Protein AF-A0A9P5TNY5-F1 (afdb_monomer_lite)

Foldseek 3Di:
DDDDDDDFAKAFDPVWDWDWDQDPVRDIDIWTWIATPPPRFTWTADPPPRDTDTPPPPPPDDPDPVPVCVVVVVVVVVVPDDDDDDDDDDDDDDPDDDDDDDDDDDDDDDDDDDDDDDDDDDDDDDDDDDDDPPDDPPDPPPVPPVCPPPPDVPPDDPPPDDPDDPPPPPDDDPDPPDPDPPPPPPPPPPVVVVVQQQFQQFDKDFQPQPQCQFLQLPLLVVPVPDQWDWDDADPVSRITGIGGVPDPRGHPDPVCSVVSHDPRRVCCVVDPVNVVSSVSSNDQEDDPPDDPSSGGNNNVVVVVVVVVVVVVVVVVVVVVVVVVVVVVVVVVVVVVCVVPVVPVPD

Structure (mmCIF, N/CA/C/O backbone):
data_AF-A0A9P5TNY5-F1
#
_entry.id   AF-A0A9P5TNY5-F1
#
loop_
_atom_site.group_PDB
_atom_site.id
_atom_site.type_symbol
_atom_site.label_atom_id
_atom_site.label_alt_id
_atom_site.label_comp_id
_atom_site.label_asym_id
_atom_site.label_entity_id
_atom_site.label_seq_id
_atom_site.pdbx_PDB_ins_code
_atom_site.Cartn_x
_atom_site.Cartn_y
_atom_site.Cartn_z
_atom_site.occupancy
_atom_site.B_iso_or_equiv
_atom_site.auth_seq_id
_atom_site.auth_comp_id
_atom_site.auth_asym_id
_atom_site.auth_atom_id
_atom_site.pdbx_PDB_model_num
ATOM 1 N N . MET A 1 1 ? -27.526 -2.148 -4.529 1.00 37.62 1 MET A N 1
ATOM 2 C CA . MET A 1 1 ? -26.178 -2.754 -4.463 1.00 37.62 1 MET A CA 1
ATOM 3 C C . MET A 1 1 ? -25.884 -3.498 -5.761 1.00 37.62 1 MET A C 1
ATOM 5 O O . MET A 1 1 ? -26.713 -4.316 -6.154 1.00 37.62 1 MET A O 1
ATOM 9 N N . PRO A 1 2 ? -24.779 -3.207 -6.469 1.00 49.22 2 PRO A N 1
ATOM 10 C CA . PRO A 1 2 ? -24.385 -3.976 -7.647 1.00 49.22 2 PRO A CA 1
ATOM 11 C C . PRO A 1 2 ? -24.026 -5.409 -7.225 1.00 49.22 2 PRO A C 1
ATOM 13 O O . PRO A 1 2 ? -23.216 -5.606 -6.323 1.00 49.22 2 PRO A O 1
ATOM 16 N N . ARG A 1 3 ? -24.651 -6.418 -7.847 1.00 53.69 3 ARG A N 1
ATOM 17 C CA . ARG A 1 3 ? -24.314 -7.830 -7.597 1.00 53.69 3 ARG A CA 1
ATOM 18 C C . ARG A 1 3 ? -22.855 -8.062 -7.993 1.00 53.69 3 ARG A C 1
ATOM 20 O O . ARG A 1 3 ? -22.486 -7.762 -9.130 1.00 53.69 3 ARG A O 1
ATOM 27 N N . GLN A 1 4 ? -22.042 -8.583 -7.074 1.00 64.94 4 GLN A N 1
ATOM 28 C CA . GLN A 1 4 ? -20.687 -9.015 -7.410 1.00 64.94 4 GLN A CA 1
ATOM 29 C C . GLN A 1 4 ? -20.768 -10.084 -8.514 1.00 64.94 4 GLN A C 1
ATOM 31 O O . GLN A 1 4 ? -21.618 -10.978 -8.430 1.00 64.94 4 GLN A O 1
ATOM 36 N N . PRO A 1 5 ? -19.953 -9.983 -9.578 1.00 71.12 5 PRO A N 1
ATOM 37 C CA . PRO A 1 5 ? -19.954 -10.982 -10.635 1.00 71.12 5 PRO A CA 1
ATOM 38 C C . PRO A 1 5 ? -19.523 -12.329 -10.048 1.00 71.12 5 PRO A C 1
ATOM 40 O O . PRO A 1 5 ? -18.518 -12.408 -9.343 1.00 71.12 5 PRO A O 1
ATOM 43 N N . ALA A 1 6 ? -20.291 -13.382 -10.331 1.00 77.56 6 ALA A N 1
ATOM 44 C CA . ALA A 1 6 ? -19.950 -14.735 -9.913 1.00 77.56 6 ALA A CA 1
ATOM 45 C C . ALA A 1 6 ? -18.567 -15.121 -10.465 1.00 77.56 6 ALA A C 1
ATOM 47 O O . ALA A 1 6 ? -18.294 -14.916 -11.652 1.00 77.56 6 ALA A O 1
ATOM 48 N N . GLN A 1 7 ? -17.701 -15.667 -9.608 1.00 83.25 7 GLN A N 1
ATOM 49 C CA . GLN A 1 7 ? -16.435 -16.250 -10.043 1.00 83.25 7 GLN A CA 1
ATOM 50 C C . GLN A 1 7 ? -16.742 -17.463 -10.930 1.00 83.25 7 GLN A C 1
ATOM 52 O O . GLN A 1 7 ? -17.449 -18.375 -10.509 1.00 83.25 7 GLN A O 1
ATOM 57 N N . ARG A 1 8 ? -16.259 -17.440 -12.176 1.00 88.50 8 ARG A N 1
ATOM 58 C CA . ARG A 1 8 ? -16.421 -18.534 -13.141 1.00 88.50 8 ARG A CA 1
ATOM 59 C C . ARG A 1 8 ? -15.162 -19.388 -13.153 1.00 88.50 8 ARG A C 1
ATOM 61 O O . ARG A 1 8 ? -14.061 -18.841 -13.206 1.00 88.50 8 ARG A O 1
ATOM 68 N N . ASN A 1 9 ? -15.327 -20.706 -13.141 1.00 92.62 9 ASN A N 1
ATOM 69 C CA . ASN A 1 9 ? -14.224 -21.649 -13.304 1.00 92.62 9 ASN A CA 1
ATOM 70 C C . ASN A 1 9 ? -13.978 -21.854 -14.802 1.00 92.62 9 ASN A C 1
ATOM 72 O O . ASN A 1 9 ? -14.718 -22.584 -15.457 1.00 92.62 9 ASN A O 1
ATOM 76 N N . ALA A 1 10 ? -12.959 -21.190 -15.344 1.00 95.38 10 ALA A N 1
ATOM 77 C CA . ALA A 1 10 ? -12.599 -21.270 -16.755 1.00 95.38 10 ALA A CA 1
ATOM 78 C C . ALA A 1 10 ? -11.154 -21.754 -16.925 1.00 95.38 10 ALA A C 1
ATOM 80 O O . ALA A 1 10 ? -10.264 -21.335 -16.183 1.00 95.38 10 ALA A O 1
ATOM 81 N N . ILE A 1 11 ? -10.928 -22.620 -17.910 1.00 96.50 11 ILE A N 1
ATOM 82 C CA . ILE A 1 11 ? -9.612 -23.153 -18.287 1.00 96.50 11 ILE A CA 1
ATOM 83 C C . ILE A 1 11 ? -9.232 -22.660 -19.681 1.00 96.50 11 ILE A C 1
ATOM 85 O O . ILE A 1 11 ? -10.099 -22.331 -20.481 1.00 96.50 11 ILE A O 1
ATOM 89 N N . LEU A 1 12 ? -7.938 -22.542 -19.977 1.00 96.81 12 LEU A N 1
ATOM 90 C CA . LEU A 1 12 ? -7.491 -22.163 -21.319 1.00 96.81 12 LEU A CA 1
ATOM 91 C C . LEU A 1 12 ? -7.859 -23.285 -22.303 1.00 96.81 12 LEU A C 1
ATOM 93 O O . LEU A 1 12 ? -7.562 -24.448 -22.023 1.00 96.81 12 LEU A O 1
ATOM 97 N N . LYS A 1 13 ? -8.501 -22.946 -23.427 1.00 95.75 13 LYS A N 1
ATOM 98 C CA . LYS A 1 13 ? -8.918 -23.933 -24.432 1.00 95.75 13 LYS A CA 1
ATOM 99 C C . LYS A 1 13 ? -7.689 -24.652 -25.010 1.00 95.75 13 LYS A C 1
ATOM 101 O O . LYS A 1 13 ? -6.641 -24.030 -25.195 1.00 95.75 13 LYS A O 1
ATOM 106 N N . SER A 1 14 ? -7.808 -25.957 -25.266 1.00 93.94 14 SER A N 1
ATOM 107 C CA . SER A 1 14 ? -6.759 -26.785 -25.878 1.00 93.94 14 SER A CA 1
ATOM 108 C C . SER A 1 14 ? -7.301 -27.433 -27.161 1.00 93.94 14 SER A C 1
ATOM 110 O O . SER A 1 14 ? -8.242 -28.222 -27.064 1.00 93.94 14 SER A O 1
ATOM 112 N N . PRO A 1 15 ? -6.753 -27.126 -28.353 1.00 94.25 15 PRO A N 1
ATOM 113 C CA . PRO A 1 15 ? -5.571 -26.295 -28.598 1.00 94.25 15 PRO A CA 1
ATOM 114 C C . PRO A 1 15 ? -5.793 -24.813 -28.263 1.00 94.25 15 PRO A C 1
ATOM 116 O O . PRO A 1 15 ? -6.923 -24.327 -28.253 1.00 94.25 15 PRO A O 1
ATOM 119 N N . VAL A 1 16 ? -4.698 -24.098 -27.973 1.00 94.81 16 VAL A N 1
ATOM 120 C CA . VAL A 1 16 ? -4.757 -22.671 -27.625 1.00 94.81 16 VAL A CA 1
ATOM 121 C C . VAL A 1 16 ? -5.204 -21.873 -28.843 1.00 94.81 16 VAL A C 1
ATOM 123 O O . VAL A 1 16 ? -4.463 -21.719 -29.813 1.00 94.81 16 VAL A O 1
ATOM 126 N N . GLU A 1 17 ? -6.415 -21.338 -28.768 1.00 96.38 17 GLU A N 1
ATOM 127 C CA . GLU A 1 17 ? -6.990 -20.474 -29.791 1.00 96.38 17 GLU A CA 1
ATOM 128 C C . GLU A 1 17 ? -6.879 -19.001 -29.380 1.00 96.38 17 GLU A C 1
ATOM 130 O O . GLU A 1 17 ? -7.026 -18.634 -28.207 1.00 96.38 17 GLU A O 1
ATOM 135 N N . THR A 1 18 ? -6.625 -18.138 -30.366 1.00 94.19 18 THR A N 1
ATOM 136 C CA . THR A 1 18 ? -6.581 -16.685 -30.174 1.00 94.19 18 THR A CA 1
ATOM 137 C C . THR A 1 18 ? -7.502 -15.985 -31.160 1.00 94.19 18 THR A C 1
ATOM 139 O O . THR A 1 18 ? -7.597 -16.370 -32.322 1.00 94.19 18 THR A O 1
ATOM 142 N N . ILE A 1 19 ? -8.175 -14.932 -30.696 1.00 93.00 19 ILE A N 1
ATOM 143 C CA . ILE A 1 19 ? -8.994 -14.057 -31.535 1.00 93.00 19 ILE A CA 1
ATOM 144 C C . ILE A 1 19 ? -8.383 -12.659 -31.567 1.00 93.00 19 ILE A C 1
ATOM 146 O O . ILE A 1 19 ? -8.156 -12.043 -30.524 1.00 93.00 19 ILE A O 1
ATOM 150 N N . SER A 1 20 ? -8.096 -12.149 -32.764 1.00 91.31 20 SER A N 1
ATOM 151 C CA . SER A 1 20 ? -7.597 -10.787 -32.957 1.00 91.31 20 SER A CA 1
ATOM 152 C C . SER A 1 20 ? -8.737 -9.825 -33.278 1.00 91.31 20 SER A C 1
ATOM 154 O O . SER A 1 20 ? -9.532 -10.077 -34.183 1.00 91.31 20 SER A O 1
ATOM 156 N N . TYR A 1 21 ? -8.786 -8.698 -32.578 1.00 85.75 21 TYR A N 1
ATOM 157 C CA . TYR A 1 21 ? -9.708 -7.601 -32.844 1.00 85.75 21 TYR A CA 1
ATOM 158 C C . TYR A 1 21 ? -8.926 -6.327 -33.168 1.00 85.75 21 TYR A C 1
ATOM 160 O O . TYR A 1 21 ? -8.017 -5.954 -32.427 1.00 85.75 21 TYR A O 1
ATOM 168 N N . GLN A 1 22 ? -9.306 -5.643 -34.247 1.00 89.94 22 GLN A N 1
ATOM 169 C CA . GLN A 1 22 ? -8.737 -4.351 -34.616 1.00 89.94 22 GLN A CA 1
ATOM 170 C C . GLN A 1 22 ? -9.569 -3.219 -34.008 1.00 89.94 22 GLN A C 1
ATOM 172 O O . GLN A 1 22 ? -10.784 -3.129 -34.215 1.00 89.94 22 GLN A O 1
ATOM 177 N N . ASP A 1 23 ? -8.930 -2.364 -33.21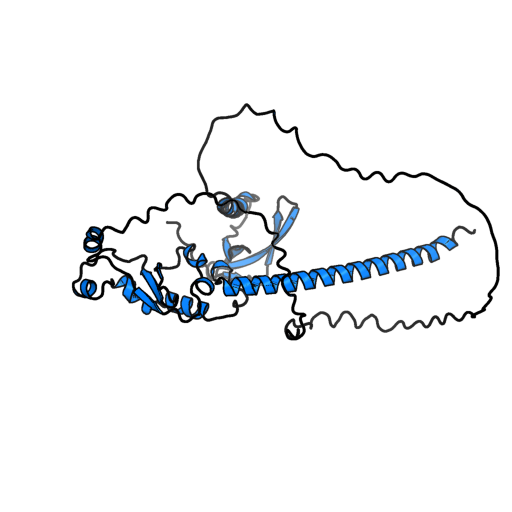5 1.00 84.25 23 ASP A N 1
ATOM 178 C CA . ASP A 1 23 ? -9.585 -1.184 -32.667 1.00 84.25 23 ASP A CA 1
ATOM 179 C C . ASP A 1 23 ? -9.797 -0.089 -33.726 1.00 84.25 23 ASP A C 1
ATOM 181 O O . ASP A 1 23 ? -9.320 -0.172 -34.857 1.00 84.25 23 ASP A O 1
ATOM 185 N N . ASN A 1 24 ? -10.562 0.947 -33.368 1.00 80.12 24 ASN A N 1
ATOM 186 C CA . ASN A 1 24 ? -10.811 2.081 -34.268 1.00 80.12 24 ASN A CA 1
ATOM 187 C C . ASN A 1 24 ? -9.535 2.841 -34.645 1.00 80.12 24 ASN A C 1
ATOM 189 O O . ASN A 1 24 ? -9.550 3.594 -35.611 1.00 80.12 24 ASN A O 1
ATOM 193 N N . ASN A 1 25 ? -8.459 2.665 -33.878 1.00 87.31 25 ASN A N 1
ATOM 194 C CA . ASN A 1 25 ? -7.180 3.318 -34.113 1.00 87.31 25 ASN A CA 1
ATOM 195 C C . ASN A 1 25 ? -6.279 2.448 -35.007 1.00 87.31 25 ASN A C 1
ATOM 197 O O . ASN A 1 25 ? -5.112 2.773 -35.205 1.00 87.31 25 ASN A O 1
ATOM 201 N N . GLY A 1 26 ? -6.808 1.337 -35.532 1.00 88.75 26 GLY A N 1
ATOM 202 C CA . GLY A 1 26 ? -6.094 0.402 -36.390 1.00 88.75 26 GLY A CA 1
ATOM 203 C C . GLY A 1 26 ? -5.202 -0.587 -35.639 1.00 88.75 26 GLY A C 1
ATOM 204 O O . GLY A 1 26 ? -4.616 -1.456 -36.286 1.00 88.75 26 GLY A O 1
ATOM 205 N N . ALA A 1 27 ? -5.110 -0.519 -34.307 1.00 86.31 27 ALA A N 1
ATOM 206 C CA . ALA A 1 27 ? -4.277 -1.425 -33.529 1.00 86.31 27 ALA A CA 1
ATOM 207 C C . ALA A 1 27 ? -4.978 -2.779 -33.339 1.00 86.31 27 ALA A C 1
ATOM 209 O O . ALA A 1 27 ? -6.119 -2.862 -32.876 1.00 86.31 27 ALA A O 1
ATOM 210 N N . SER A 1 28 ? -4.279 -3.857 -33.694 1.00 91.25 28 SER A N 1
ATOM 211 C CA . SER A 1 28 ? -4.752 -5.229 -33.509 1.00 91.25 28 SER A CA 1
ATOM 212 C C . SER A 1 28 ? -4.420 -5.722 -32.102 1.00 91.25 28 SER A C 1
ATOM 214 O O . SER A 1 28 ? -3.300 -5.548 -31.621 1.00 91.25 28 SER A O 1
ATOM 216 N N . ARG A 1 29 ? -5.393 -6.334 -31.426 1.00 86.50 29 ARG A N 1
ATOM 217 C CA . ARG A 1 29 ? -5.227 -6.945 -30.102 1.00 86.50 29 ARG A CA 1
ATOM 218 C C . ARG A 1 29 ? -5.703 -8.386 -30.136 1.00 86.50 29 ARG A C 1
ATOM 220 O O . ARG A 1 29 ? -6.833 -8.640 -30.542 1.00 86.50 29 ARG A O 1
ATOM 227 N N . SER A 1 30 ? -4.861 -9.307 -29.685 1.00 91.94 30 SER A N 1
ATOM 228 C CA . SER A 1 30 ? -5.170 -10.732 -29.572 1.00 91.94 30 SER A CA 1
ATOM 229 C C . SER A 1 30 ? -5.662 -11.085 -28.170 1.00 91.94 30 SER A C 1
ATOM 231 O O . SER A 1 30 ? -5.054 -10.685 -27.177 1.00 91.94 30 SER A O 1
ATOM 233 N N . PHE A 1 31 ? -6.728 -11.874 -28.090 1.00 93.94 31 PHE A N 1
ATOM 234 C CA . PHE A 1 31 ? -7.262 -12.426 -26.849 1.00 93.94 31 PHE A CA 1
ATOM 235 C C . PHE A 1 31 ? -7.207 -13.951 -26.887 1.00 93.94 31 PHE A C 1
ATOM 237 O O . PHE A 1 31 ? -7.497 -14.547 -27.922 1.00 93.94 31 PHE A O 1
ATOM 244 N N . TYR A 1 32 ? -6.868 -14.570 -25.758 1.00 95.56 32 TYR A N 1
ATOM 245 C CA . TYR A 1 32 ? -6.929 -16.021 -25.585 1.00 95.56 32 TYR A CA 1
ATOM 246 C C . TYR A 1 32 ? -8.360 -16.473 -25.288 1.00 95.56 32 TYR A C 1
ATOM 248 O O . TYR A 1 32 ? -9.077 -15.801 -24.537 1.00 95.56 32 TYR A O 1
ATOM 256 N N . ILE A 1 33 ? -8.755 -17.611 -25.859 1.00 96.06 33 ILE A N 1
ATOM 257 C CA . ILE A 1 33 ? -10.063 -18.225 -25.619 1.00 96.06 33 ILE A CA 1
ATOM 258 C C . ILE A 1 33 ? -9.961 -19.203 -24.443 1.00 96.06 33 ILE A C 1
ATOM 260 O O . ILE A 1 33 ? -9.108 -20.090 -24.409 1.00 96.06 33 ILE A O 1
ATOM 264 N N . TYR A 1 34 ? -10.848 -19.025 -23.472 1.00 96.62 34 TYR A N 1
ATOM 265 C CA . TYR A 1 34 ? -11.036 -19.902 -22.324 1.00 96.62 34 TYR A CA 1
ATOM 266 C C . TYR A 1 34 ? -12.343 -20.678 -22.481 1.00 96.62 34 TYR A C 1
ATOM 268 O O . TYR A 1 34 ? -13.277 -20.196 -23.110 1.00 96.62 34 TYR A O 1
ATOM 276 N N . GLU A 1 35 ? -12.429 -21.851 -21.877 1.00 96.81 35 GLU A N 1
ATOM 277 C CA . GLU A 1 35 ? -13.619 -22.690 -21.836 1.00 96.81 35 GLU A CA 1
ATOM 278 C C . GLU A 1 35 ? -14.085 -22.829 -20.382 1.00 96.81 35 GLU A C 1
ATOM 280 O O . GLU A 1 35 ? -13.293 -23.122 -19.482 1.00 96.81 35 GLU A O 1
ATOM 285 N N . GLU A 1 36 ? -15.362 -22.551 -20.121 1.00 96.12 36 GLU A N 1
ATOM 286 C CA . GLU A 1 36 ? -15.946 -22.733 -18.791 1.00 96.12 36 GLU A CA 1
ATOM 287 C C . GLU A 1 36 ? -16.145 -24.222 -18.484 1.00 96.12 36 GLU A C 1
ATOM 289 O O . GLU A 1 36 ? -16.796 -24.952 -19.238 1.00 96.12 36 GLU A O 1
ATOM 294 N N . VAL A 1 37 ? -15.611 -24.667 -17.345 1.00 94.50 37 VAL A N 1
ATOM 295 C CA . VAL A 1 37 ? -15.649 -26.073 -16.936 1.00 94.50 37 VAL A CA 1
ATOM 296 C C . VAL A 1 37 ? -17.099 -26.495 -16.690 1.00 94.50 37 VAL A C 1
ATOM 298 O O . VAL A 1 37 ? -17.756 -26.003 -15.775 1.00 94.50 37 VAL A O 1
ATOM 301 N N . GLY A 1 38 ? -17.588 -27.430 -17.505 1.00 94.75 38 GLY A N 1
ATOM 302 C CA . GLY A 1 38 ? -18.910 -28.047 -17.375 1.00 94.75 38 GLY A CA 1
ATOM 303 C C . GLY A 1 38 ? -19.984 -27.485 -18.310 1.00 94.75 38 GLY A C 1
ATOM 304 O O . GLY A 1 38 ? -20.931 -28.205 -18.611 1.00 94.75 38 GLY A O 1
ATOM 305 N N . THR A 1 39 ? -19.844 -26.251 -18.806 1.00 93.25 39 THR A N 1
ATOM 306 C CA . THR A 1 39 ? -20.780 -25.683 -19.800 1.00 93.25 39 THR A CA 1
ATOM 307 C C . THR A 1 39 ? -20.206 -25.670 -21.214 1.00 93.25 39 THR A C 1
ATOM 309 O O . THR A 1 39 ? -20.969 -25.492 -22.163 1.00 93.25 39 THR A O 1
ATOM 312 N N . ASN A 1 40 ? -18.886 -25.851 -21.360 1.00 91.50 40 ASN A N 1
ATOM 313 C CA . ASN A 1 40 ? -18.143 -25.733 -22.620 1.00 91.50 40 ASN A CA 1
ATOM 314 C C . ASN A 1 40 ? -18.403 -24.395 -23.335 1.00 91.50 40 ASN A C 1
ATOM 316 O O . ASN A 1 40 ? -18.385 -24.297 -24.563 1.00 91.50 40 ASN A O 1
ATOM 320 N N . THR A 1 41 ? -18.706 -23.343 -22.567 1.00 94.19 41 THR A N 1
ATOM 321 C CA . THR A 1 41 ? -18.918 -22.011 -23.133 1.00 94.19 41 THR A CA 1
ATOM 322 C C . THR A 1 41 ? -17.585 -21.306 -23.326 1.00 94.19 41 THR A C 1
ATOM 324 O O . THR A 1 41 ? -16.749 -21.259 -22.423 1.00 94.19 41 THR A O 1
ATOM 327 N N . GLU A 1 42 ? -17.394 -20.733 -24.513 1.00 95.06 42 GLU A N 1
ATOM 328 C CA . GLU A 1 42 ? -16.194 -19.968 -24.831 1.00 95.06 42 GLU A CA 1
ATOM 329 C C . GLU A 1 42 ? -16.248 -18.580 -24.186 1.00 95.06 42 GLU A C 1
ATOM 331 O O . GLU A 1 42 ? -17.216 -17.817 -24.303 1.00 95.06 42 GLU A O 1
ATOM 336 N N . LEU A 1 43 ? -15.170 -18.242 -23.494 1.00 95.31 43 LEU A N 1
ATOM 337 C CA . LEU A 1 43 ? -14.988 -17.030 -22.723 1.00 95.31 43 LEU A CA 1
ATOM 338 C C . LEU A 1 43 ? -13.718 -16.310 -23.182 1.00 95.31 43 LEU A C 1
ATOM 340 O O . LEU A 1 43 ? -12.711 -16.931 -23.505 1.00 95.31 43 LEU A O 1
ATOM 344 N N . VAL A 1 44 ? -13.726 -14.982 -23.127 1.00 95.38 44 VAL A N 1
ATOM 345 C CA . VAL A 1 44 ? -12.514 -14.159 -23.238 1.00 95.38 44 VAL A CA 1
ATOM 346 C C . VAL A 1 44 ? -12.288 -13.423 -21.930 1.00 95.38 44 VAL A C 1
ATOM 348 O O . VAL A 1 44 ? -13.204 -12.806 -21.380 1.00 95.38 44 VAL A O 1
ATOM 351 N N . MET A 1 45 ? -11.056 -13.481 -21.430 1.00 93.69 45 MET A N 1
ATOM 352 C CA . MET A 1 45 ? -10.647 -12.754 -20.235 1.00 93.69 45 MET A CA 1
ATOM 353 C C . MET A 1 45 ? -10.182 -11.342 -20.602 1.00 93.69 45 MET A C 1
ATOM 355 O O . MET A 1 45 ? -9.332 -11.154 -21.471 1.00 93.69 45 MET A O 1
ATOM 359 N N . CYS A 1 46 ? -10.712 -10.335 -19.910 1.00 85.25 46 CYS A N 1
ATOM 360 C CA . CYS A 1 46 ? -10.202 -8.971 -20.017 1.00 85.25 46 CYS A CA 1
ATOM 361 C C . CYS A 1 46 ? -8.852 -8.847 -19.296 1.00 85.25 46 CYS A C 1
ATOM 363 O O . CYS A 1 46 ? -8.763 -9.073 -18.091 1.00 85.25 46 CYS A O 1
ATOM 365 N N . ASP A 1 47 ? -7.831 -8.418 -20.029 1.00 82.56 47 ASP A N 1
ATOM 366 C CA . ASP A 1 47 ? -6.483 -8.067 -19.565 1.00 82.56 47 ASP A CA 1
ATOM 367 C C . ASP A 1 47 ? -6.464 -7.121 -18.349 1.00 82.56 47 ASP A C 1
ATOM 369 O O . ASP A 1 47 ? -5.662 -7.300 -17.435 1.00 82.56 47 ASP A O 1
ATOM 373 N N . LEU A 1 48 ? -7.365 -6.134 -18.311 1.00 81.94 48 LEU A N 1
ATOM 374 C CA . LEU A 1 48 ? -7.367 -5.097 -17.273 1.00 81.94 48 LEU A CA 1
ATOM 375 C C . LEU A 1 48 ? -8.046 -5.528 -15.971 1.00 81.94 48 LEU A C 1
ATOM 377 O O . LEU A 1 48 ? -7.558 -5.219 -14.889 1.00 81.94 48 LEU A O 1
ATOM 381 N N . CYS A 1 49 ? -9.205 -6.186 -16.058 1.00 86.12 49 CYS A N 1
ATOM 382 C CA . CYS A 1 49 ? -10.018 -6.503 -14.878 1.00 86.12 49 CYS A CA 1
ATOM 383 C C . CYS A 1 49 ? -10.096 -7.994 -14.549 1.00 86.12 49 CYS A C 1
ATOM 385 O O . CYS A 1 49 ? -10.743 -8.344 -13.566 1.00 86.12 49 CYS A O 1
ATOM 387 N N . ARG A 1 50 ? -9.479 -8.859 -15.366 1.00 87.00 50 ARG A N 1
ATOM 388 C CA . ARG A 1 50 ? -9.503 -10.326 -15.240 1.00 87.00 50 ARG A CA 1
ATOM 389 C C . ARG A 1 50 ? -10.909 -10.935 -15.149 1.00 87.00 50 ARG A C 1
ATOM 391 O O . ARG A 1 50 ? -11.081 -12.037 -14.644 1.00 87.00 50 ARG A O 1
ATOM 398 N N . LEU A 1 51 ? -11.923 -10.222 -15.643 1.00 89.81 51 LEU A N 1
ATOM 399 C CA . LEU A 1 51 ? -13.286 -10.738 -15.760 1.00 89.81 51 LEU A CA 1
ATOM 400 C C . LEU A 1 51 ? -13.446 -11.491 -17.081 1.00 89.81 51 LEU A C 1
ATOM 402 O O . LEU A 1 51 ? -12.922 -11.058 -18.111 1.00 89.81 51 LEU A O 1
ATOM 406 N N . PHE A 1 52 ? -14.200 -12.586 -17.037 1.00 92.19 52 PHE A N 1
ATOM 407 C CA . PHE A 1 52 ? -14.540 -13.395 -18.201 1.00 92.19 52 PHE A CA 1
ATOM 408 C C . PHE A 1 52 ? -15.829 -12.900 -18.860 1.00 92.19 52 PHE A C 1
ATOM 410 O O . PHE A 1 52 ? -16.827 -12.634 -18.188 1.00 92.19 52 PHE A O 1
ATOM 417 N N . PHE A 1 53 ? -15.816 -12.816 -20.187 1.00 90.69 53 PHE A N 1
ATOM 418 C CA . PHE A 1 53 ? -16.960 -12.433 -21.009 1.00 90.69 53 PHE A CA 1
ATOM 419 C C . PHE A 1 53 ? -17.288 -13.560 -21.977 1.00 90.69 53 PHE A C 1
ATOM 421 O O . PHE A 1 53 ? -16.389 -14.090 -22.620 1.00 90.69 53 PHE A O 1
ATOM 428 N N . MET A 1 54 ? -18.569 -13.902 -22.105 1.00 91.50 54 MET A N 1
ATOM 429 C CA . MET A 1 54 ? -19.006 -14.918 -23.063 1.00 91.50 54 MET A CA 1
ATOM 430 C C . MET A 1 54 ? -18.793 -14.430 -24.490 1.00 91.50 54 MET A C 1
ATOM 432 O O . MET A 1 54 ? -19.347 -13.394 -24.876 1.00 91.50 54 MET A O 1
ATOM 436 N N . LEU A 1 55 ? -18.057 -15.213 -25.279 1.00 88.06 55 LEU A N 1
ATOM 437 C CA . LEU A 1 55 ? -18.171 -15.170 -26.726 1.00 88.06 55 LEU A CA 1
ATOM 438 C C . LEU A 1 55 ? -19.550 -15.751 -27.045 1.00 88.06 55 LEU A C 1
ATOM 440 O O . LEU A 1 55 ? -19.728 -16.959 -27.164 1.00 88.06 55 LEU A O 1
ATOM 444 N N . LYS A 1 56 ? -20.585 -14.905 -27.105 1.00 76.81 56 LYS A N 1
ATOM 445 C CA . LYS A 1 56 ? -21.862 -15.360 -27.666 1.00 76.81 56 LYS A CA 1
ATOM 446 C C . LYS A 1 56 ? -21.552 -15.876 -29.065 1.00 76.81 56 LYS A C 1
ATOM 448 O O . LYS A 1 56 ? -21.016 -15.100 -29.855 1.00 76.81 56 LYS A O 1
ATOM 453 N N . GLN A 1 57 ? -21.861 -17.150 -29.327 1.00 51.50 57 GLN A N 1
ATOM 454 C CA . GLN A 1 57 ? -21.705 -17.779 -30.635 1.00 51.50 57 GLN A CA 1
ATOM 455 C C . GLN A 1 57 ? -22.260 -16.829 -31.692 1.00 51.50 57 GLN A C 1
ATOM 457 O O . GLN A 1 57 ? -23.465 -16.615 -31.810 1.00 51.50 57 GLN A O 1
ATOM 462 N N . ALA A 1 58 ? -21.345 -16.183 -32.403 1.00 44.09 58 ALA A N 1
ATOM 463 C CA . ALA A 1 58 ? -21.646 -15.224 -33.441 1.00 44.09 58 ALA A CA 1
ATOM 464 C C . ALA A 1 58 ? -21.956 -15.990 -34.729 1.00 44.09 58 ALA A C 1
ATOM 466 O O . ALA A 1 58 ? -21.357 -15.737 -35.770 1.00 44.09 58 ALA A O 1
ATOM 467 N N . SER A 1 59 ? -22.886 -16.944 -34.677 1.00 43.53 59 SER A N 1
ATOM 468 C CA . SER A 1 59 ? -23.510 -17.434 -35.894 1.00 43.53 59 SER A CA 1
ATOM 469 C C . SER A 1 59 ? -24.487 -16.350 -36.366 1.00 43.53 59 SER A C 1
ATOM 471 O O . SER A 1 59 ? -25.581 -16.154 -35.850 1.00 43.53 59 SER A O 1
ATOM 473 N N . ALA A 1 60 ? -24.003 -15.588 -37.346 1.00 41.38 60 ALA A N 1
ATOM 474 C CA . ALA A 1 60 ? -24.741 -14.768 -38.307 1.00 41.38 60 ALA A CA 1
ATOM 475 C C . ALA A 1 60 ? -25.051 -13.278 -38.036 1.00 41.38 60 ALA A C 1
ATOM 477 O O . ALA A 1 60 ? -25.242 -12.587 -39.032 1.00 41.38 60 ALA A O 1
ATOM 478 N N . GLN A 1 61 ? -25.055 -12.706 -36.817 1.00 39.94 61 GLN A N 1
ATOM 479 C CA . GLN A 1 61 ? -25.585 -11.318 -36.679 1.00 39.94 61 GLN A CA 1
ATOM 480 C C . GLN A 1 61 ? -24.887 -10.296 -35.760 1.00 39.94 61 GLN A C 1
ATOM 482 O O . GLN A 1 61 ? -25.387 -9.180 -35.630 1.00 39.94 61 GLN A O 1
ATOM 487 N N . MET A 1 62 ? -23.710 -10.556 -35.179 1.00 38.50 62 MET A N 1
ATOM 488 C CA . MET A 1 62 ? -23.035 -9.538 -34.346 1.00 38.50 62 MET A CA 1
ATOM 489 C C . MET A 1 62 ? -21.588 -9.247 -34.753 1.00 38.50 62 MET A C 1
ATOM 491 O O . MET A 1 62 ? -20.640 -9.622 -34.076 1.00 38.50 62 MET A O 1
ATOM 495 N N . ARG A 1 63 ? -21.431 -8.445 -35.813 1.00 43.88 63 ARG A N 1
ATOM 496 C CA . ARG A 1 63 ? -20.239 -7.604 -36.044 1.00 43.88 63 ARG A CA 1
ATOM 497 C C . ARG A 1 63 ? -20.416 -6.209 -35.431 1.00 43.88 63 ARG A C 1
ATOM 499 O O . ARG A 1 63 ? -20.218 -5.207 -36.109 1.00 43.88 63 ARG A O 1
ATOM 506 N N . SER A 1 64 ? -20.830 -6.102 -34.168 1.00 48.59 64 SER A N 1
ATOM 507 C CA . SER A 1 64 ? -20.965 -4.786 -33.529 1.00 48.59 64 SER A CA 1
ATOM 508 C C . SER A 1 64 ? -19.994 -4.624 -32.355 1.00 48.59 64 SER A C 1
ATOM 510 O O . SER A 1 64 ? -20.271 -5.106 -31.255 1.00 48.59 64 SER A O 1
ATOM 512 N N . PRO A 1 65 ? -18.885 -3.883 -32.555 1.00 51.78 65 PRO A N 1
ATOM 513 C CA . PRO A 1 65 ? -17.929 -3.448 -31.528 1.00 51.78 65 PRO A CA 1
ATOM 514 C C . PRO A 1 65 ? -18.523 -2.724 -30.306 1.00 51.78 65 PRO A C 1
ATOM 516 O O . PRO A 1 65 ? -17.800 -2.370 -29.374 1.00 51.78 65 PRO A O 1
ATOM 519 N N . ALA A 1 66 ? -19.824 -2.432 -30.305 1.00 53.28 66 ALA A N 1
ATOM 520 C CA . ALA A 1 66 ? -20.468 -1.564 -29.331 1.00 53.28 66 ALA A CA 1
ATOM 521 C C . ALA A 1 66 ? -20.576 -2.173 -27.920 1.00 53.28 66 ALA A C 1
ATOM 523 O O . ALA A 1 66 ? -20.550 -1.421 -26.943 1.00 53.28 66 ALA A O 1
ATOM 524 N N . SER A 1 67 ? -20.677 -3.501 -27.773 1.00 49.22 67 SER A N 1
ATOM 525 C CA . SER A 1 67 ? -20.885 -4.130 -26.455 1.00 49.22 67 SER A CA 1
ATOM 526 C C . SER A 1 67 ? -19.612 -4.142 -25.597 1.00 49.22 67 SER A C 1
ATOM 528 O O . SER A 1 67 ? -19.659 -3.756 -24.429 1.00 49.22 67 SER A O 1
ATOM 530 N N . LEU A 1 68 ? -18.459 -4.470 -26.193 1.00 54.22 68 LEU A N 1
ATOM 531 C CA . LEU A 1 68 ? -17.145 -4.415 -25.536 1.00 54.22 68 LEU A CA 1
ATOM 532 C C . LEU A 1 68 ? -16.726 -2.967 -25.224 1.00 54.22 68 LEU A C 1
ATOM 534 O O . LEU A 1 68 ? -16.164 -2.694 -24.160 1.00 54.22 68 LEU A O 1
ATOM 538 N N . ARG A 1 69 ? -17.078 -2.009 -26.099 1.00 57.50 69 ARG A N 1
ATOM 539 C CA . ARG A 1 69 ? -16.841 -0.570 -25.872 1.00 57.50 69 ARG A CA 1
ATOM 540 C C . ARG A 1 69 ? -17.582 -0.032 -24.657 1.00 57.50 69 ARG A C 1
ATOM 542 O O . ARG A 1 69 ? -16.974 0.690 -23.871 1.00 57.50 69 ARG A O 1
ATOM 549 N N . ARG A 1 70 ? -18.863 -0.384 -24.469 1.00 55.06 70 ARG A N 1
ATOM 550 C CA . ARG A 1 70 ? -19.660 0.133 -23.340 1.00 55.06 70 ARG A CA 1
ATOM 551 C C . ARG A 1 70 ? -19.034 -0.203 -21.989 1.00 55.06 70 ARG A C 1
ATOM 553 O O . ARG A 1 70 ? -19.113 0.622 -21.089 1.00 55.06 70 ARG A O 1
ATOM 560 N N . HIS A 1 71 ? -18.376 -1.354 -21.845 1.00 51.97 71 HIS A N 1
ATOM 561 C CA . HIS A 1 71 ? -17.815 -1.761 -20.556 1.00 51.97 71 HIS A CA 1
ATOM 562 C C . HIS A 1 71 ? -16.460 -1.102 -20.235 1.00 51.97 71 HIS A C 1
ATOM 564 O O . HIS A 1 71 ? -16.209 -0.772 -19.073 1.00 51.97 71 HIS A O 1
ATOM 570 N N . ARG A 1 72 ? -15.603 -0.866 -21.245 1.00 52.62 72 ARG A N 1
ATOM 571 C CA . ARG A 1 72 ? -14.352 -0.097 -21.074 1.00 52.62 72 ARG A CA 1
ATOM 572 C C . ARG A 1 72 ? -14.620 1.406 -20.971 1.00 52.62 72 ARG A C 1
ATOM 574 O O . ARG A 1 72 ? -14.096 2.036 -20.062 1.00 52.62 72 ARG A O 1
ATOM 581 N N . GLY A 1 73 ? -15.490 1.958 -21.821 1.00 50.53 73 GLY A N 1
ATOM 582 C CA . GLY A 1 73 ? -15.865 3.376 -21.798 1.00 50.53 73 GLY A CA 1
ATOM 583 C C . GLY A 1 73 ? -16.485 3.805 -20.468 1.00 50.53 73 GLY A C 1
ATOM 584 O O . GLY A 1 73 ? -16.093 4.834 -19.931 1.00 50.53 73 GLY A O 1
ATOM 585 N N . LYS A 1 74 ? -17.357 2.976 -19.865 1.00 47.47 74 LYS A N 1
ATOM 586 C CA . LYS A 1 74 ? -17.902 3.260 -18.526 1.00 47.47 74 LYS A CA 1
ATOM 587 C C . LYS A 1 74 ? -16.818 3.302 -17.451 1.00 47.47 74 LYS A C 1
ATOM 589 O O . LYS A 1 74 ? -16.877 4.177 -16.608 1.00 47.47 74 LYS A O 1
ATOM 594 N N . LYS A 1 75 ? -15.820 2.410 -17.464 1.00 48.12 75 LYS A N 1
ATOM 595 C CA . LYS A 1 75 ? -14.764 2.419 -16.432 1.00 48.12 75 LYS A CA 1
ATOM 596 C C . LYS A 1 75 ? -13.706 3.503 -16.643 1.00 48.12 75 LYS A C 1
ATOM 598 O O . LYS A 1 75 ? -13.218 4.036 -15.658 1.00 48.12 75 LYS A O 1
ATOM 603 N N . VAL A 1 76 ? -13.389 3.855 -17.891 1.00 45.84 76 VAL A N 1
ATOM 604 C CA . VAL A 1 76 ? -12.503 4.994 -18.185 1.00 45.84 76 VAL A CA 1
ATOM 605 C C . VAL A 1 76 ? -13.194 6.314 -17.826 1.00 45.84 76 VAL A C 1
ATOM 607 O O . VAL A 1 76 ? -12.571 7.160 -17.202 1.00 45.84 76 VAL A O 1
ATOM 610 N N . ALA A 1 77 ? -14.491 6.464 -18.117 1.00 37.03 77 ALA A N 1
ATOM 611 C CA . ALA A 1 77 ? -15.259 7.649 -17.729 1.00 37.03 77 ALA A CA 1
ATOM 612 C C . ALA A 1 77 ? -15.518 7.729 -16.213 1.00 37.03 77 ALA A C 1
ATOM 614 O O . ALA A 1 77 ? -15.430 8.810 -15.651 1.00 37.03 77 ALA A O 1
ATOM 615 N N . ILE A 1 78 ? -15.756 6.607 -15.521 1.00 40.66 78 ILE A N 1
ATOM 616 C CA . ILE A 1 78 ? -15.894 6.581 -14.048 1.00 40.66 78 ILE A CA 1
ATOM 617 C C . ILE A 1 78 ? -14.560 6.907 -13.343 1.00 40.66 78 ILE A C 1
ATOM 619 O O . ILE A 1 78 ? -14.571 7.367 -12.210 1.00 40.66 78 ILE A O 1
ATOM 623 N N . GLY A 1 79 ? -13.415 6.742 -14.014 1.00 35.72 79 GLY A N 1
ATOM 624 C CA . GLY A 1 79 ? -12.119 7.222 -13.517 1.00 35.72 79 GLY A CA 1
ATOM 625 C C . GLY A 1 79 ? -11.853 8.717 -13.744 1.00 35.72 79 GLY A C 1
ATOM 626 O O . GLY A 1 79 ? -10.841 9.212 -13.264 1.00 35.72 79 GLY A O 1
ATOM 627 N N . VAL A 1 80 ? -12.719 9.426 -14.482 1.00 39.00 80 VAL A N 1
ATOM 628 C CA . VAL A 1 80 ? -12.520 10.839 -14.876 1.00 39.00 80 VAL A CA 1
ATOM 629 C C . VAL A 1 80 ? -13.709 11.736 -14.494 1.00 39.00 80 VAL A C 1
ATOM 631 O O . VAL A 1 80 ? -13.546 12.942 -14.360 1.00 39.00 80 VAL A O 1
ATOM 634 N N . ALA A 1 81 ? -14.896 11.176 -14.264 1.00 34.69 81 ALA A N 1
ATOM 635 C CA . ALA A 1 81 ? -16.103 11.916 -13.913 1.00 34.69 81 ALA A CA 1
ATOM 636 C C . ALA A 1 81 ? -16.583 11.538 -12.508 1.00 34.69 81 ALA A C 1
ATOM 638 O O . ALA A 1 81 ? -17.449 10.683 -12.328 1.00 34.69 81 ALA A O 1
ATOM 639 N N . GLY A 1 82 ? -16.018 12.213 -11.515 1.00 29.16 82 GLY A N 1
ATOM 640 C CA . GLY A 1 82 ? -16.626 12.370 -10.203 1.00 29.16 82 GLY A CA 1
ATOM 641 C C . GLY A 1 82 ? -16.762 13.854 -9.907 1.00 29.16 82 GLY A C 1
ATOM 642 O O . GLY A 1 82 ? -15.872 14.377 -9.266 1.00 29.16 82 GLY A O 1
ATOM 643 N N . PHE A 1 83 ? -17.798 14.508 -10.451 1.00 36.94 83 PHE A N 1
ATOM 644 C CA . PHE A 1 83 ? -18.573 15.622 -9.865 1.00 36.94 83 PHE A CA 1
ATOM 645 C C . PHE A 1 83 ? -19.691 16.049 -10.854 1.00 36.94 83 PHE A C 1
ATOM 647 O O . PHE A 1 83 ? -19.397 16.566 -11.925 1.00 36.94 83 PHE A O 1
ATOM 654 N N . GLY A 1 84 ? -20.962 15.830 -10.473 1.00 29.27 84 GLY A N 1
ATOM 655 C CA . GLY A 1 84 ? -22.151 16.608 -10.895 1.00 29.27 84 GLY A CA 1
ATOM 656 C C . GLY A 1 84 ? -22.881 16.276 -12.218 1.00 29.27 84 GLY A C 1
ATOM 657 O O . GLY A 1 84 ? -22.384 16.552 -13.301 1.00 29.27 84 GLY A O 1
ATOM 658 N N . GLU A 1 85 ? -24.127 15.793 -12.122 1.00 31.34 85 GLU A N 1
ATOM 659 C CA . GLU A 1 85 ? -25.197 15.837 -13.155 1.00 31.34 85 GLU A CA 1
ATOM 660 C C . GLU A 1 85 ? -26.128 17.062 -12.912 1.00 31.34 85 GLU A C 1
ATOM 662 O O . GLU A 1 85 ? -26.091 17.596 -11.803 1.00 31.34 85 GLU A O 1
ATOM 667 N N . PRO A 1 86 ? -27.099 17.425 -13.790 1.00 49.28 86 PRO A N 1
ATOM 668 C CA . PRO A 1 86 ? -27.131 17.364 -15.257 1.00 49.28 86 PRO A CA 1
ATOM 669 C C . PRO A 1 86 ? -27.695 18.649 -15.944 1.00 49.28 86 PRO A C 1
ATOM 671 O O . PRO A 1 86 ? -28.414 19.445 -15.357 1.00 49.28 86 PRO A O 1
ATOM 674 N N . ALA A 1 87 ? -27.458 18.726 -17.260 1.00 30.89 87 ALA A N 1
ATOM 675 C CA . ALA A 1 87 ? -28.287 19.332 -18.316 1.00 30.89 87 ALA A CA 1
ATOM 676 C C . ALA A 1 87 ? -28.556 20.859 -18.399 1.00 30.89 87 ALA A C 1
ATOM 678 O O . ALA A 1 87 ? -29.224 21.473 -17.578 1.00 30.89 87 ALA A O 1
ATOM 679 N N . SER A 1 88 ? -28.275 21.347 -19.616 1.00 39.69 88 SER A N 1
ATOM 680 C CA . SER A 1 88 ? -29.039 22.329 -20.408 1.00 39.69 88 SER A CA 1
ATOM 681 C C . SER A 1 88 ? -28.949 23.823 -20.064 1.00 39.69 88 SER A C 1
ATOM 683 O O . SER A 1 88 ? -29.222 24.240 -18.951 1.00 39.69 88 SER A O 1
ATOM 685 N N . ILE A 1 89 ? -28.715 24.602 -21.135 1.00 34.50 89 ILE A N 1
ATOM 686 C CA . ILE A 1 89 ? -28.747 26.073 -21.284 1.00 34.50 89 ILE A CA 1
ATOM 687 C C . ILE A 1 89 ? -27.359 26.732 -21.219 1.00 34.50 89 ILE A C 1
ATOM 689 O O . ILE A 1 89 ? -26.844 27.007 -20.146 1.00 34.50 89 ILE A O 1
ATOM 693 N N . ALA A 1 90 ? -26.785 26.980 -22.406 1.00 28.55 90 ALA A N 1
ATOM 694 C CA . ALA A 1 90 ? -25.969 28.150 -22.787 1.00 28.55 90 ALA A CA 1
ATOM 695 C C . ALA A 1 90 ? -25.120 27.820 -24.035 1.00 28.55 90 ALA A C 1
ATOM 697 O O . ALA A 1 90 ? -23.907 27.639 -23.974 1.00 28.55 90 ALA A O 1
ATOM 698 N N . MET A 1 91 ? -25.773 27.729 -25.198 1.00 37.19 91 MET A N 1
ATOM 699 C CA . MET A 1 91 ? -25.116 28.127 -26.446 1.00 37.19 91 MET A CA 1
ATOM 700 C C . MET A 1 91 ? -25.201 29.654 -26.536 1.00 37.19 91 MET A C 1
ATOM 702 O O . MET A 1 91 ? -26.240 30.213 -26.206 1.00 37.19 91 MET A O 1
ATOM 706 N N . GLN A 1 92 ? -24.139 30.269 -27.062 1.00 39.81 92 GLN A N 1
ATOM 707 C CA . GLN A 1 92 ? -23.935 31.708 -27.295 1.00 39.81 92 GLN A CA 1
ATOM 708 C C . GLN A 1 92 ? -23.463 32.515 -26.082 1.00 39.81 92 GLN A C 1
ATOM 710 O O . GLN A 1 92 ? -24.263 33.008 -25.299 1.00 39.81 92 GLN A O 1
ATOM 715 N N . GLN A 1 93 ? -22.144 32.715 -26.013 1.00 33.50 93 GLN A N 1
ATOM 716 C CA . GLN A 1 93 ? -21.434 34.003 -25.889 1.00 33.50 93 GLN A CA 1
ATOM 717 C C . GLN A 1 93 ? -20.051 33.741 -25.278 1.00 33.50 93 GLN A C 1
ATOM 719 O O . GLN A 1 93 ? -19.928 32.992 -24.317 1.00 33.50 93 GLN A O 1
ATOM 724 N N . GLY A 1 94 ? -19.003 34.328 -25.861 1.00 29.88 94 GLY A N 1
ATOM 725 C CA . GLY A 1 94 ? -17.642 34.210 -25.324 1.00 29.88 94 GLY A CA 1
ATOM 726 C C . GLY A 1 94 ? -16.520 34.146 -26.356 1.00 29.88 94 GLY A C 1
ATOM 727 O O . GLY A 1 94 ? -15.512 33.494 -26.116 1.00 29.88 94 GLY A O 1
ATOM 728 N N . ALA A 1 95 ? -16.679 34.794 -27.511 1.00 38.59 95 ALA A N 1
ATOM 729 C CA . ALA A 1 95 ? -15.546 35.184 -28.338 1.00 38.59 95 ALA A CA 1
ATOM 730 C C . ALA A 1 95 ? -15.073 36.570 -27.876 1.00 38.59 95 ALA A C 1
ATOM 732 O O . ALA A 1 95 ? -15.613 37.572 -28.326 1.00 38.59 95 ALA A O 1
ATOM 733 N N . SER A 1 96 ? -14.119 36.624 -26.948 1.00 39.88 96 SER A N 1
ATOM 734 C CA . SER A 1 96 ? -13.113 37.689 -26.797 1.00 39.88 96 SER A CA 1
ATOM 735 C C . SER A 1 96 ? -12.274 37.408 -25.547 1.00 39.88 96 SER A C 1
ATOM 737 O O . SER A 1 96 ? -12.742 36.752 -24.624 1.00 39.88 96 SER A O 1
ATOM 739 N N . LEU A 1 97 ? -11.050 37.943 -25.523 1.00 34.81 97 LEU A N 1
ATOM 740 C CA . LEU A 1 97 ? -10.076 37.903 -24.421 1.00 34.81 97 LEU A CA 1
ATOM 741 C C . LEU A 1 97 ? -9.137 36.687 -24.392 1.00 34.81 97 LEU A C 1
ATOM 743 O O . LEU A 1 97 ? -9.035 35.954 -23.416 1.00 34.81 97 LEU A O 1
ATOM 747 N N . SER A 1 98 ? -8.322 36.573 -25.439 1.00 31.58 98 SER A N 1
ATOM 748 C CA . SER A 1 98 ? -6.980 35.993 -25.316 1.00 31.58 98 SER A CA 1
ATOM 749 C C . SER A 1 98 ? -5.992 36.801 -26.156 1.00 31.58 98 SER A C 1
ATOM 751 O O . SER A 1 98 ? -5.534 36.381 -27.215 1.00 31.58 98 SER A O 1
ATOM 753 N N . SER A 1 99 ? -5.697 38.007 -25.684 1.00 35.47 99 SER A N 1
ATOM 754 C CA . SER A 1 99 ? -4.545 38.790 -26.118 1.00 35.47 99 SER A CA 1
ATOM 755 C C . SER A 1 99 ? -4.012 39.518 -24.897 1.00 35.47 99 SER A C 1
ATOM 757 O O . SER A 1 99 ? -4.637 40.485 -24.472 1.00 35.47 99 SER A O 1
ATOM 759 N N . GLN A 1 100 ? -2.912 39.026 -24.324 1.00 39.69 100 GLN A N 1
ATOM 760 C CA . GLN A 1 100 ? -1.783 39.816 -23.820 1.00 39.69 100 GLN A CA 1
ATOM 761 C C . GLN A 1 100 ? -0.848 38.948 -22.959 1.00 39.69 100 GLN A C 1
ATOM 763 O O . GLN A 1 100 ? -1.292 38.136 -22.156 1.00 39.69 100 GLN A O 1
ATOM 768 N N . ILE A 1 101 ? 0.452 39.212 -23.132 1.00 35.91 101 ILE A N 1
ATOM 769 C CA . ILE A 1 101 ? 1.601 38.799 -22.308 1.00 35.91 101 ILE A CA 1
ATOM 770 C C . ILE A 1 101 ? 2.225 37.436 -22.658 1.00 35.91 101 ILE A C 1
ATOM 772 O O . ILE A 1 101 ? 2.029 36.450 -21.966 1.00 35.91 101 ILE A O 1
ATOM 776 N N . PHE A 1 102 ? 3.078 37.434 -23.689 1.00 36.38 102 PHE A N 1
ATOM 777 C CA . PHE A 1 102 ? 4.423 36.833 -23.645 1.00 36.38 102 PHE A CA 1
ATOM 778 C C . PHE A 1 102 ? 5.321 37.588 -24.645 1.00 36.38 102 PHE A C 1
ATOM 780 O O . PHE A 1 102 ? 5.008 37.587 -25.838 1.00 36.38 102 PHE A O 1
ATOM 787 N N . PRO A 1 103 ? 6.413 38.254 -24.222 1.00 40.09 103 PRO A N 1
ATOM 788 C CA . PRO A 1 103 ? 7.385 38.787 -25.162 1.00 40.09 103 PRO A CA 1
ATOM 789 C C . PRO A 1 103 ? 8.308 37.669 -25.660 1.00 40.09 103 PRO A C 1
ATOM 791 O O . PRO A 1 103 ? 8.875 36.890 -24.895 1.00 40.09 103 PRO A O 1
ATOM 794 N N . SER A 1 104 ? 8.426 37.623 -26.982 1.00 36.47 104 SER A N 1
ATOM 795 C CA . SER A 1 104 ? 9.323 36.777 -27.757 1.00 36.47 104 SER A CA 1
ATOM 796 C C . SER A 1 104 ? 10.764 37.275 -27.612 1.00 36.47 104 SER A C 1
ATOM 798 O O . SER A 1 104 ? 11.048 38.426 -27.940 1.00 36.47 104 SER A O 1
ATOM 800 N N . ALA A 1 105 ? 11.676 36.425 -27.138 1.00 35.16 105 ALA A N 1
ATOM 801 C CA . ALA A 1 105 ? 13.114 36.679 -27.180 1.00 35.16 105 ALA A CA 1
ATOM 802 C C . ALA A 1 105 ? 13.735 35.831 -28.299 1.00 35.16 105 ALA A C 1
ATOM 804 O O . ALA A 1 105 ? 14.089 34.668 -28.110 1.00 35.16 105 ALA A O 1
ATOM 805 N N . VAL A 1 106 ? 13.831 36.431 -29.485 1.00 36.81 106 VAL A N 1
ATOM 806 C CA . VAL A 1 106 ? 14.619 35.929 -30.614 1.00 36.81 106 VAL A CA 1
ATOM 807 C C . VAL A 1 106 ? 16.053 36.413 -30.410 1.00 36.81 106 VAL A C 1
ATOM 809 O O . VAL A 1 106 ? 16.330 37.603 -30.516 1.00 36.81 106 VAL A O 1
ATOM 812 N N . ALA A 1 107 ? 16.970 35.499 -30.090 1.00 37.62 107 ALA A N 1
ATOM 813 C CA . ALA A 1 107 ? 18.398 35.799 -30.050 1.00 37.62 107 ALA A CA 1
ATOM 814 C C . ALA A 1 107 ? 18.952 35.826 -31.483 1.00 37.62 107 ALA A C 1
ATOM 816 O O . ALA A 1 107 ? 19.242 34.795 -32.090 1.00 37.62 107 ALA A O 1
ATOM 817 N N . GLN A 1 108 ? 19.052 37.040 -32.008 1.00 32.19 108 GLN A N 1
ATOM 818 C CA . GLN A 1 108 ? 19.673 37.418 -33.267 1.00 32.19 108 GLN A CA 1
ATOM 819 C C . GLN A 1 108 ? 21.199 37.440 -33.081 1.00 32.19 108 GLN A C 1
ATOM 821 O O . GLN A 1 108 ? 21.719 38.217 -32.286 1.00 32.19 108 GLN A O 1
ATOM 826 N N . TRP A 1 109 ? 21.919 36.550 -33.769 1.00 41.53 109 TRP A N 1
ATOM 827 C CA . TRP A 1 109 ? 23.383 36.591 -33.840 1.00 41.53 109 TRP A CA 1
ATOM 828 C C . TRP A 1 109 ? 23.774 37.406 -35.071 1.00 41.53 109 TRP A C 1
ATOM 830 O O . TRP A 1 109 ? 23.673 36.928 -36.203 1.00 41.53 109 TRP A O 1
ATOM 840 N N . ASP A 1 110 ? 24.176 38.651 -34.827 1.00 35.91 110 ASP A N 1
ATOM 841 C CA . ASP A 1 110 ? 24.691 39.558 -35.844 1.00 35.91 110 ASP A CA 1
ATOM 842 C C . ASP A 1 110 ? 26.083 39.134 -36.327 1.00 35.91 110 ASP A C 1
ATOM 844 O O . ASP A 1 110 ? 26.973 38.756 -35.564 1.00 35.91 110 ASP A O 1
ATOM 848 N N . LYS A 1 111 ? 26.245 39.242 -37.645 1.00 47.56 111 LYS A N 1
ATOM 849 C CA . LYS A 1 111 ? 27.511 39.218 -38.374 1.00 47.56 111 LYS A CA 1
ATOM 850 C C . LYS A 1 111 ? 28.027 40.650 -38.492 1.00 47.56 111 LYS A C 1
ATOM 852 O O . LYS A 1 111 ? 27.273 41.498 -38.951 1.00 47.56 111 LYS A O 1
ATOM 857 N N . THR A 1 112 ? 29.313 40.883 -38.251 1.00 40.88 112 THR A N 1
ATOM 858 C CA . THR A 1 112 ? 30.098 41.938 -38.927 1.00 40.88 112 THR A CA 1
ATOM 859 C C . THR A 1 112 ? 31.602 41.592 -38.935 1.00 40.88 112 THR A C 1
ATOM 861 O O . THR A 1 112 ? 32.007 40.687 -38.201 1.00 40.88 112 THR A O 1
ATOM 864 N N . PRO A 1 113 ? 32.406 42.211 -39.831 1.00 51.16 113 PRO A N 1
ATOM 865 C CA . PRO A 1 113 ? 33.559 41.571 -40.470 1.00 51.16 113 PRO A CA 1
ATOM 866 C C . PRO A 1 113 ? 34.937 42.196 -40.153 1.00 51.16 113 PRO A C 1
ATOM 868 O O . PRO A 1 113 ? 35.033 43.244 -39.526 1.00 51.16 113 PRO A O 1
ATOM 871 N N . ASP A 1 114 ? 35.972 41.505 -40.653 1.00 41.50 114 ASP A N 1
ATOM 872 C CA . ASP A 1 114 ? 37.319 41.926 -41.088 1.00 41.50 114 ASP A CA 1
ATOM 873 C C . ASP A 1 114 ? 38.123 42.983 -40.306 1.00 41.50 114 ASP A C 1
ATOM 875 O O . ASP A 1 114 ? 37.795 44.164 -40.281 1.00 41.50 114 ASP A O 1
ATOM 879 N N . ALA A 1 115 ? 39.311 42.572 -39.832 1.00 37.78 115 ALA A N 1
ATOM 880 C CA . ALA A 1 115 ? 40.618 42.994 -40.377 1.00 37.78 115 ALA A CA 1
ATOM 881 C C . ALA A 1 115 ? 41.741 42.899 -39.324 1.00 37.78 115 ALA A C 1
ATOM 883 O O . ALA A 1 115 ? 41.728 43.621 -38.329 1.00 37.78 115 ALA A O 1
ATOM 884 N N . ARG A 1 116 ? 42.784 42.101 -39.604 1.00 35.72 116 ARG A N 1
ATOM 885 C CA . ARG A 1 116 ? 44.195 42.548 -39.568 1.00 35.72 116 ARG A CA 1
ATOM 886 C C . ARG A 1 116 ? 45.155 41.450 -40.031 1.00 35.72 116 ARG A C 1
ATOM 888 O O . ARG A 1 116 ? 45.160 40.336 -39.521 1.00 35.72 116 ARG A O 1
ATOM 895 N N . GLN A 1 117 ? 45.956 41.828 -41.020 1.00 42.09 117 GLN A N 1
ATOM 896 C CA . GLN A 1 117 ? 47.095 41.108 -41.581 1.00 42.09 117 GLN A CA 1
ATOM 897 C C . GLN A 1 117 ? 48.385 41.373 -40.776 1.00 42.09 117 GLN A C 1
ATOM 899 O O . GLN A 1 117 ? 48.465 42.368 -40.056 1.00 42.09 117 GLN A O 1
ATOM 904 N N . HIS A 1 118 ? 49.400 40.538 -41.066 1.00 39.41 118 HIS A N 1
ATOM 905 C CA . HIS A 1 118 ? 50.850 40.650 -40.785 1.00 39.41 118 HIS A CA 1
ATOM 906 C C . HIS A 1 118 ? 51.303 40.187 -39.380 1.00 39.41 118 HIS A C 1
ATOM 908 O O . HIS A 1 118 ? 50.704 40.565 -38.388 1.00 39.41 118 HIS A O 1
ATOM 914 N N . ALA A 1 119 ? 52.365 39.394 -39.180 1.00 33.38 119 ALA A N 1
ATOM 915 C CA . ALA A 1 119 ? 53.373 38.807 -40.063 1.00 33.38 119 ALA A CA 1
ATOM 916 C C . ALA A 1 119 ? 54.079 37.615 -39.365 1.00 33.38 119 ALA A C 1
ATOM 918 O O . ALA A 1 119 ? 54.195 37.578 -38.145 1.00 33.38 119 ALA A O 1
ATOM 919 N N . SER A 1 120 ? 54.536 36.678 -40.198 1.00 39.34 120 SER A N 1
ATOM 920 C CA . SER A 1 120 ? 55.725 35.806 -40.154 1.00 39.34 120 SER A CA 1
ATOM 921 C C . SER A 1 120 ? 56.550 35.635 -38.866 1.00 39.34 120 SER A C 1
ATOM 923 O O . SER A 1 120 ? 57.027 36.619 -38.309 1.00 39.34 120 SER A O 1
ATOM 925 N N . SER A 1 121 ? 56.883 34.372 -38.542 1.00 37.34 121 SER A N 1
ATOM 926 C CA . SER A 1 121 ? 58.239 33.796 -38.293 1.00 37.34 121 SER A CA 1
ATOM 927 C C . SER A 1 121 ? 58.058 32.438 -37.584 1.00 37.34 121 SER A C 1
ATOM 929 O O . SER A 1 121 ? 57.489 32.397 -36.506 1.00 37.34 121 SER A O 1
ATOM 931 N N . ALA A 1 122 ? 58.265 31.285 -38.224 1.00 39.59 122 ALA A N 1
ATOM 932 C CA . ALA A 1 122 ? 59.535 30.599 -38.503 1.00 39.59 122 ALA A CA 1
ATOM 933 C C . ALA A 1 122 ? 59.718 29.376 -37.573 1.00 39.59 122 ALA A C 1
ATOM 935 O O . ALA A 1 122 ? 59.736 29.525 -36.360 1.00 39.59 122 ALA A O 1
ATOM 936 N N . LEU A 1 123 ? 59.897 28.211 -38.214 1.00 45.38 123 LEU A N 1
ATOM 937 C CA . LEU A 1 123 ? 60.638 27.017 -37.769 1.00 45.38 123 LEU A CA 1
ATOM 938 C C . LEU A 1 123 ? 60.136 26.269 -36.515 1.00 45.38 123 LEU A C 1
ATOM 940 O O . LEU A 1 123 ? 60.380 26.681 -35.393 1.00 45.38 123 LEU A O 1
ATOM 944 N N . ASP A 1 124 ? 59.562 25.076 -36.708 1.00 39.19 124 ASP A N 1
ATOM 945 C CA . ASP A 1 124 ? 60.376 23.870 -36.506 1.00 39.19 124 ASP A CA 1
ATOM 946 C C . ASP A 1 124 ? 59.755 22.611 -37.125 1.00 39.19 124 ASP A C 1
ATOM 948 O O . ASP A 1 124 ? 58.578 22.283 -36.965 1.00 39.19 124 ASP A O 1
ATOM 952 N N . LEU A 1 125 ? 60.602 21.915 -37.877 1.00 42.69 125 LEU A N 1
ATOM 953 C CA . LEU A 1 125 ? 60.359 20.637 -38.523 1.00 42.69 125 LEU A CA 1
ATOM 954 C C . LEU A 1 125 ? 60.556 19.515 -37.501 1.00 42.69 125 LEU A C 1
ATOM 956 O O . LEU A 1 125 ? 61.635 19.386 -36.932 1.00 42.69 125 LEU A O 1
ATOM 960 N N . THR A 1 126 ? 59.593 18.602 -37.381 1.00 53.00 126 THR A N 1
ATOM 961 C CA . THR A 1 126 ? 59.926 17.202 -37.081 1.00 53.00 126 THR A CA 1
ATOM 962 C C . THR A 1 126 ? 59.166 16.275 -38.030 1.00 53.00 126 THR A C 1
ATOM 964 O O . THR A 1 126 ? 57.949 16.400 -38.175 1.00 53.00 126 THR A O 1
ATOM 967 N N . PRO A 1 127 ? 59.851 15.339 -38.709 1.00 54.78 127 PRO A N 1
ATOM 968 C CA . PRO A 1 127 ? 59.200 14.317 -39.504 1.00 54.78 127 PRO A CA 1
ATOM 969 C C . PRO A 1 127 ? 58.936 13.107 -38.605 1.00 54.78 127 PRO A C 1
ATOM 971 O O . PRO A 1 127 ? 59.871 12.512 -38.069 1.00 54.78 127 PRO A O 1
ATOM 974 N N . ARG A 1 128 ? 57.676 12.685 -38.456 1.00 38.53 128 ARG A N 1
ATOM 975 C CA . ARG A 1 128 ? 57.390 11.347 -37.924 1.00 38.53 128 ARG A CA 1
ATOM 976 C C . ARG A 1 128 ? 56.547 10.550 -38.902 1.00 38.53 128 ARG A C 1
ATOM 978 O O . ARG A 1 128 ? 55.343 10.725 -39.035 1.00 38.53 128 ARG A O 1
ATOM 985 N N . ALA A 1 129 ? 57.289 9.698 -39.596 1.00 39.69 129 ALA A N 1
ATOM 986 C CA . ALA A 1 129 ? 56.875 8.654 -40.503 1.00 39.69 129 ALA A CA 1
ATOM 987 C C . ALA A 1 129 ? 55.577 7.936 -40.103 1.00 39.69 129 ALA A C 1
ATOM 989 O O . ALA A 1 129 ? 55.439 7.378 -39.015 1.00 39.69 129 ALA A O 1
ATOM 990 N N . SER A 1 130 ? 54.686 7.890 -41.086 1.00 46.53 130 SER A N 1
ATOM 991 C CA . SER A 1 130 ? 53.889 6.749 -41.519 1.00 46.53 130 SER A CA 1
ATOM 992 C C . SER A 1 130 ? 54.296 5.391 -40.936 1.00 46.53 130 SER A C 1
ATOM 994 O O . SER A 1 130 ? 55.381 4.885 -41.215 1.00 46.53 130 SER A O 1
ATOM 996 N N . ARG A 1 131 ? 53.348 4.743 -40.250 1.00 39.19 131 ARG A N 1
ATOM 997 C CA . ARG A 1 131 ? 53.045 3.309 -40.402 1.00 39.19 131 ARG A CA 1
ATOM 998 C C . ARG A 1 131 ? 51.668 3.020 -39.803 1.00 39.19 131 ARG A C 1
ATOM 1000 O O . ARG A 1 131 ? 51.513 2.777 -38.612 1.00 39.19 131 ARG A O 1
ATOM 1007 N N . VAL A 1 132 ? 50.665 3.075 -40.673 1.00 40.41 132 VAL A N 1
ATOM 1008 C CA . VAL A 1 132 ? 49.323 2.544 -40.435 1.00 40.41 132 VAL A CA 1
ATOM 1009 C C . VAL A 1 132 ? 49.431 1.020 -40.496 1.00 40.41 132 VAL A C 1
ATOM 1011 O O . VAL A 1 132 ? 49.543 0.446 -41.574 1.00 40.41 132 VAL A O 1
ATOM 1014 N N . ASN A 1 133 ? 49.444 0.364 -39.337 1.00 38.59 133 ASN A N 1
ATOM 1015 C CA . ASN A 1 133 ? 49.199 -1.073 -39.241 1.00 38.59 133 ASN A CA 1
ATOM 1016 C C . ASN A 1 133 ? 47.683 -1.286 -39.162 1.00 38.59 133 ASN A C 1
ATOM 1018 O O . ASN A 1 133 ? 47.098 -1.262 -38.080 1.00 38.59 133 ASN A O 1
ATOM 1022 N N . LEU A 1 134 ? 47.056 -1.497 -40.319 1.00 40.88 134 LEU A N 1
ATOM 1023 C CA . LEU A 1 134 ? 45.742 -2.126 -40.420 1.00 40.88 134 LEU A CA 1
ATOM 1024 C C . LEU A 1 134 ? 45.903 -3.602 -40.042 1.00 40.88 134 LEU A C 1
ATOM 1026 O O . LEU A 1 134 ? 46.203 -4.448 -40.879 1.00 40.88 134 LEU A O 1
ATOM 1030 N N . ARG A 1 135 ? 45.757 -3.901 -38.750 1.00 35.44 135 ARG A N 1
ATOM 1031 C CA . ARG A 1 135 ? 45.517 -5.261 -38.269 1.00 35.44 135 ARG A CA 1
ATOM 1032 C C . ARG A 1 135 ? 44.003 -5.439 -38.199 1.00 35.44 135 ARG A C 1
ATOM 1034 O O . ARG A 1 135 ? 43.363 -4.950 -37.274 1.00 35.44 135 ARG A O 1
ATOM 1041 N N . SER A 1 136 ? 43.443 -6.093 -39.208 1.00 45.44 136 SER A N 1
ATOM 1042 C CA . SER A 1 136 ? 42.104 -6.671 -39.164 1.00 45.44 136 SER A CA 1
ATOM 1043 C C . SER A 1 136 ? 42.081 -7.757 -38.088 1.00 45.44 136 SER A C 1
ATOM 1045 O O . SER A 1 136 ? 42.673 -8.824 -38.235 1.00 45.44 136 SER A O 1
ATOM 1047 N N . SER A 1 137 ? 41.437 -7.462 -36.964 1.00 40.66 137 SER A N 1
ATOM 1048 C CA . SER A 1 137 ? 41.033 -8.459 -35.974 1.00 40.66 137 SER A CA 1
ATOM 1049 C C . SER A 1 137 ? 39.514 -8.587 -36.020 1.00 40.66 137 SER A C 1
ATOM 1051 O O . SER A 1 137 ? 38.810 -8.124 -35.124 1.00 40.66 137 SER A O 1
ATOM 1053 N N . ASP A 1 138 ? 39.031 -9.189 -37.103 1.00 48.19 138 ASP A N 1
ATOM 1054 C CA . ASP A 1 138 ? 37.653 -9.638 -37.273 1.00 48.19 138 ASP A CA 1
ATOM 1055 C C . ASP A 1 138 ? 37.493 -11.016 -36.620 1.00 48.19 138 ASP A C 1
ATOM 1057 O O . ASP A 1 138 ? 37.576 -12.022 -37.313 1.00 48.19 138 ASP A O 1
ATOM 1061 N N . THR A 1 139 ? 37.292 -11.095 -35.300 1.00 46.66 139 THR A N 1
ATOM 1062 C CA . THR A 1 139 ? 36.718 -12.317 -34.681 1.00 46.66 139 THR A CA 1
ATOM 1063 C C . THR A 1 139 ? 35.951 -12.118 -33.366 1.00 46.66 139 THR A C 1
ATOM 1065 O O . THR A 1 139 ? 35.378 -13.093 -32.894 1.00 46.66 139 THR A O 1
ATOM 1068 N N . ASN A 1 140 ? 35.854 -10.922 -32.764 1.00 46.25 140 ASN A N 1
ATOM 1069 C CA . ASN A 1 140 ? 35.354 -10.826 -31.375 1.00 46.25 140 ASN A CA 1
ATOM 1070 C C . ASN A 1 140 ? 33.981 -10.157 -31.152 1.00 46.25 140 ASN A C 1
ATOM 1072 O O . ASN A 1 140 ? 33.569 -9.990 -30.007 1.00 46.25 140 ASN A O 1
ATOM 1076 N N . ASP A 1 141 ? 33.233 -9.812 -32.204 1.00 47.69 141 ASP A N 1
ATOM 1077 C CA . ASP A 1 141 ? 31.966 -9.069 -32.049 1.00 47.69 141 ASP A CA 1
ATOM 1078 C C . ASP A 1 141 ? 30.710 -9.952 -31.876 1.00 47.69 141 ASP A C 1
ATOM 1080 O O . ASP A 1 141 ? 29.627 -9.433 -31.605 1.00 47.69 141 ASP A O 1
ATOM 1084 N N . GLN A 1 142 ? 30.819 -11.286 -31.955 1.00 44.62 142 GLN A N 1
ATOM 1085 C CA . GLN A 1 142 ? 29.666 -12.183 -31.744 1.00 44.62 142 GLN A CA 1
ATOM 1086 C C . GLN A 1 142 ? 29.449 -12.627 -30.287 1.00 44.62 142 GLN A C 1
ATOM 1088 O O . GLN A 1 142 ? 28.370 -13.119 -29.965 1.00 44.62 142 GLN A O 1
ATOM 1093 N N . GLN A 1 143 ? 30.400 -12.402 -29.375 1.00 43.06 143 GLN A N 1
ATOM 1094 C CA . GLN A 1 143 ? 30.226 -12.758 -27.956 1.00 43.06 143 GLN A CA 1
ATOM 1095 C C . GLN A 1 143 ? 29.502 -11.687 -27.123 1.00 43.06 143 GLN A C 1
ATOM 1097 O O . GLN A 1 143 ? 29.043 -11.977 -26.025 1.00 43.06 143 GLN A O 1
ATOM 1102 N N . GLY A 1 144 ? 29.277 -10.483 -27.661 1.00 44.06 144 GLY A N 1
ATOM 1103 C CA . GLY A 1 144 ? 28.591 -9.396 -26.946 1.00 44.06 144 GLY A CA 1
ATOM 1104 C C . GLY A 1 144 ? 27.058 -9.482 -26.888 1.00 44.06 144 GLY A C 1
ATOM 1105 O O . GLY A 1 144 ? 26.436 -8.592 -26.310 1.00 44.06 144 GLY A O 1
ATOM 1106 N N . ILE A 1 145 ? 26.436 -10.497 -27.502 1.00 45.62 145 ILE A N 1
ATOM 1107 C CA . ILE A 1 145 ? 24.966 -10.621 -27.588 1.00 45.62 145 ILE A CA 1
ATOM 1108 C C . ILE A 1 145 ? 24.407 -11.699 -26.640 1.00 45.62 145 ILE A C 1
ATOM 1110 O O . ILE A 1 145 ? 23.238 -11.622 -26.271 1.00 45.62 145 ILE A O 1
ATOM 1114 N N . LEU A 1 146 ? 25.223 -12.650 -26.167 1.00 44.56 146 LEU A N 1
ATOM 1115 C CA . LEU A 1 146 ? 24.754 -13.744 -25.297 1.00 44.56 146 LEU A CA 1
ATOM 1116 C C . LEU A 1 146 ? 24.903 -13.480 -23.785 1.00 44.56 146 LEU A C 1
ATOM 1118 O O . LEU A 1 146 ? 24.314 -14.210 -22.996 1.00 44.56 146 LEU A O 1
ATOM 1122 N N . ASP A 1 147 ? 25.575 -12.401 -23.372 1.00 42.72 147 ASP A N 1
ATOM 1123 C CA . ASP A 1 147 ? 25.653 -11.983 -21.956 1.00 42.72 147 ASP A CA 1
ATOM 1124 C C . ASP A 1 147 ? 24.512 -11.031 -21.525 1.00 42.72 147 ASP A C 1
ATOM 1126 O O . ASP A 1 147 ? 24.501 -10.512 -20.407 1.00 42.72 147 ASP A O 1
ATOM 1130 N N . LEU A 1 148 ? 23.516 -10.791 -22.389 1.00 50.47 148 LEU A N 1
ATOM 1131 C CA . LEU A 1 148 ? 22.450 -9.811 -22.139 1.00 50.47 148 LEU A CA 1
ATOM 1132 C C . LEU A 1 148 ? 21.334 -10.299 -21.193 1.00 50.47 148 LEU A C 1
ATOM 1134 O O . LEU A 1 148 ? 20.579 -9.474 -20.680 1.00 50.47 148 LEU A O 1
ATOM 1138 N N . GLU A 1 149 ? 21.223 -11.606 -20.939 1.00 46.97 149 GLU A N 1
ATOM 1139 C CA . GLU A 1 149 ? 20.143 -12.186 -20.118 1.00 46.97 149 GLU A CA 1
ATOM 1140 C C . GLU A 1 149 ? 20.536 -12.460 -18.658 1.00 46.97 149 GLU A C 1
ATOM 1142 O O . GLU A 1 149 ? 19.713 -12.945 -17.885 1.00 46.97 149 GLU A O 1
ATOM 1147 N N . ARG A 1 150 ? 21.768 -12.124 -18.240 1.00 43.31 150 ARG A N 1
ATOM 1148 C CA . ARG A 1 150 ? 22.282 -12.487 -16.905 1.00 43.31 150 ARG A CA 1
ATOM 1149 C C . ARG A 1 150 ? 22.809 -11.333 -16.057 1.00 43.31 150 ARG A C 1
ATOM 1151 O O . ARG A 1 150 ? 23.534 -11.557 -15.091 1.00 43.31 150 ARG A O 1
ATOM 1158 N N . LEU A 1 151 ? 22.415 -10.100 -16.367 1.00 50.62 151 LEU A N 1
ATOM 1159 C CA . LEU A 1 151 ? 22.566 -8.992 -15.423 1.00 50.62 151 LEU A CA 1
ATOM 1160 C C . LEU A 1 151 ? 21.395 -9.019 -14.438 1.00 50.62 151 LEU A C 1
ATOM 1162 O O . LEU A 1 151 ? 20.477 -8.198 -14.499 1.00 50.62 151 LEU A O 1
ATOM 1166 N N . ASP A 1 152 ? 21.442 -9.997 -13.533 1.00 44.38 152 ASP A N 1
ATOM 1167 C CA . ASP A 1 152 ? 20.655 -9.978 -12.310 1.00 44.38 152 ASP A CA 1
ATOM 1168 C C . ASP A 1 152 ? 20.922 -8.646 -11.600 1.00 44.38 152 ASP A C 1
ATOM 1170 O O . ASP A 1 152 ? 22.046 -8.323 -11.208 1.00 44.38 152 ASP A O 1
ATOM 1174 N N . ALA A 1 153 ? 19.867 -7.856 -11.409 1.00 51.84 153 ALA A N 1
ATOM 1175 C CA . ALA A 1 153 ? 19.910 -6.585 -10.689 1.00 51.84 153 ALA A CA 1
ATOM 1176 C C . ALA A 1 153 ? 20.252 -6.743 -9.186 1.00 51.84 153 ALA A C 1
ATOM 1178 O O . ALA A 1 153 ? 20.074 -5.801 -8.416 1.00 51.84 153 ALA A O 1
ATOM 1179 N N . SER A 1 154 ? 20.704 -7.925 -8.754 1.00 51.12 154 SER A N 1
ATOM 1180 C CA . SER A 1 154 ? 21.022 -8.276 -7.370 1.00 51.12 154 SER A CA 1
ATOM 1181 C C . SER A 1 154 ? 22.474 -8.009 -6.962 1.00 51.12 154 SER A C 1
ATOM 1183 O O . SER A 1 154 ? 22.764 -8.117 -5.779 1.00 51.12 154 SER A O 1
ATOM 1185 N N . ASN A 1 155 ? 23.371 -7.639 -7.885 1.00 44.97 155 ASN A N 1
ATOM 1186 C CA . ASN A 1 155 ? 24.801 -7.432 -7.591 1.00 44.97 155 ASN A CA 1
ATOM 1187 C C . ASN A 1 155 ? 25.272 -5.968 -7.656 1.00 44.97 155 ASN A C 1
ATOM 1189 O O . ASN A 1 155 ? 26.462 -5.706 -7.814 1.00 44.97 155 ASN A O 1
ATOM 1193 N N . PHE A 1 156 ? 24.362 -4.998 -7.541 1.00 50.06 156 PHE A N 1
ATOM 1194 C CA . PHE A 1 156 ? 24.766 -3.596 -7.432 1.00 50.06 156 PHE A CA 1
ATOM 1195 C C . PHE A 1 156 ? 25.014 -3.243 -5.960 1.00 50.06 156 PHE A C 1
ATOM 1197 O O . PHE A 1 156 ? 24.065 -3.050 -5.197 1.00 50.06 156 PHE A O 1
ATOM 1204 N N . ASP A 1 157 ? 26.290 -3.205 -5.571 1.00 51.28 157 ASP A N 1
ATOM 1205 C CA . ASP A 1 157 ? 26.743 -2.823 -4.233 1.00 51.28 157 ASP A CA 1
ATOM 1206 C C . ASP A 1 157 ? 26.308 -1.380 -3.918 1.00 51.28 157 ASP A C 1
ATOM 1208 O O . ASP A 1 157 ? 26.628 -0.425 -4.628 1.00 51.28 157 ASP A O 1
ATOM 1212 N N . LEU A 1 158 ? 25.492 -1.234 -2.873 1.00 55.66 158 LEU A N 1
ATOM 1213 C CA . LEU A 1 158 ? 24.903 0.033 -2.431 1.00 55.66 158 LEU A CA 1
ATOM 1214 C C . LEU A 1 158 ? 25.879 0.889 -1.609 1.00 55.66 158 LEU A C 1
ATOM 1216 O O . LEU A 1 158 ? 25.524 2.018 -1.271 1.00 55.66 158 LEU A O 1
ATOM 1220 N N . SER A 1 159 ? 27.067 0.375 -1.277 1.00 60.25 159 SER A N 1
ATOM 1221 C CA . SER A 1 159 ? 28.010 1.037 -0.368 1.00 60.25 159 SER A CA 1
ATOM 1222 C C . SER A 1 159 ? 28.884 2.127 -1.014 1.00 60.25 159 SER A C 1
ATOM 1224 O O . SER A 1 159 ? 29.464 2.930 -0.288 1.00 60.25 159 SER A O 1
ATOM 1226 N N . GLU A 1 160 ? 28.915 2.241 -2.348 1.00 46.53 160 GLU A N 1
ATOM 1227 C CA . GLU A 1 160 ? 29.786 3.195 -3.067 1.00 46.53 160 GLU A CA 1
ATOM 1228 C C . GLU A 1 160 ? 29.077 4.430 -3.659 1.00 46.53 160 GLU A C 1
ATOM 1230 O O . GLU A 1 160 ? 29.668 5.185 -4.435 1.00 46.53 160 GLU A O 1
ATOM 1235 N N . LEU A 1 161 ? 27.812 4.695 -3.319 1.00 51.91 161 LEU A N 1
ATOM 1236 C CA . LEU A 1 161 ? 27.159 5.907 -3.827 1.00 51.91 161 LEU A CA 1
ATOM 1237 C C . LEU A 1 161 ? 27.681 7.167 -3.107 1.00 51.91 161 LEU A C 1
ATOM 1239 O O . LEU A 1 161 ? 27.646 7.222 -1.877 1.00 51.91 161 LEU A O 1
ATOM 1243 N N . PRO A 1 162 ? 28.113 8.209 -3.846 1.00 45.47 162 PRO A N 1
ATOM 1244 C CA . PRO A 1 162 ? 28.574 9.455 -3.249 1.00 45.47 162 PRO A CA 1
ATOM 1245 C C . PRO A 1 162 ? 27.435 10.119 -2.470 1.00 45.47 162 PRO A C 1
ATOM 1247 O O . PRO A 1 162 ? 26.320 10.266 -2.976 1.00 45.47 162 PRO A O 1
ATOM 1250 N N . HIS A 1 163 ? 27.726 10.526 -1.235 1.00 43.16 163 HIS A N 1
ATOM 1251 C CA . HIS A 1 163 ? 26.805 11.264 -0.379 1.00 43.16 163 HIS A CA 1
ATOM 1252 C C . HIS A 1 163 ? 26.542 12.638 -1.015 1.00 43.16 163 HIS A C 1
ATOM 1254 O O . HIS A 1 163 ? 27.338 13.564 -0.890 1.00 43.16 163 HIS A O 1
ATOM 1260 N N . ILE A 1 164 ? 25.443 12.766 -1.761 1.00 44.25 164 ILE A N 1
ATOM 1261 C CA . ILE A 1 164 ? 25.002 14.056 -2.298 1.00 44.25 164 ILE A CA 1
ATOM 1262 C C . ILE A 1 164 ? 24.324 14.793 -1.145 1.00 44.25 164 ILE A C 1
ATOM 1264 O O . ILE A 1 164 ? 23.185 14.491 -0.792 1.00 44.25 164 ILE A O 1
ATOM 1268 N N . GLU A 1 165 ? 25.046 15.721 -0.522 1.00 51.00 165 GLU A N 1
ATOM 1269 C CA . GLU A 1 165 ? 24.453 16.661 0.424 1.00 51.00 165 GLU A CA 1
ATOM 1270 C C . GLU A 1 165 ? 23.404 17.513 -0.309 1.00 51.00 165 GLU A C 1
ATOM 1272 O O . GLU A 1 165 ? 23.710 18.117 -1.347 1.00 51.00 165 GLU A O 1
ATOM 1277 N N . PRO A 1 166 ? 22.153 17.569 0.180 1.00 48.53 166 PRO A N 1
ATOM 1278 C CA . PRO A 1 166 ? 21.154 18.448 -0.397 1.00 48.53 166 PRO A CA 1
ATOM 1279 C C . PRO A 1 166 ? 21.595 19.895 -0.164 1.00 48.53 166 PRO A C 1
ATOM 1281 O O . PRO A 1 166 ? 21.575 20.397 0.958 1.00 48.53 166 PRO A O 1
ATOM 1284 N N . LYS A 1 167 ? 21.998 20.581 -1.240 1.00 43.47 167 LYS A N 1
ATOM 1285 C CA . LYS A 1 167 ? 22.199 22.032 -1.232 1.00 43.47 167 LYS A CA 1
ATOM 1286 C C . LYS A 1 167 ? 20.845 22.713 -1.032 1.00 43.47 167 LYS A C 1
ATOM 1288 O O . LYS A 1 167 ? 20.175 23.074 -1.996 1.00 43.47 167 LYS A O 1
ATOM 1293 N N . ASN A 1 168 ? 20.458 22.893 0.227 1.00 45.25 168 ASN A N 1
ATOM 1294 C CA . ASN A 1 168 ? 19.400 23.808 0.633 1.00 45.25 168 ASN A CA 1
ATOM 1295 C C . ASN A 1 168 ? 19.889 25.248 0.415 1.00 45.25 168 ASN A C 1
ATOM 1297 O O . ASN A 1 168 ? 20.383 25.897 1.329 1.00 45.25 168 ASN A O 1
ATOM 1301 N N . GLN A 1 169 ? 19.763 25.750 -0.814 1.00 46.16 169 GLN A N 1
ATOM 1302 C CA . GLN A 1 169 ? 19.684 27.189 -1.061 1.00 46.16 169 GLN A CA 1
ATOM 1303 C C . GLN A 1 169 ? 18.214 27.596 -0.961 1.00 46.16 169 GLN A C 1
ATOM 1305 O O . GLN A 1 169 ? 17.523 27.775 -1.962 1.00 46.16 169 GLN A O 1
ATOM 1310 N N . MET A 1 170 ? 17.726 27.684 0.275 1.00 46.25 170 MET A N 1
ATOM 1311 C CA . MET A 1 170 ? 16.536 28.465 0.584 1.00 46.25 170 MET A CA 1
ATOM 1312 C C . MET A 1 170 ? 17.012 29.909 0.702 1.00 46.25 170 MET A C 1
ATOM 1314 O O . MET A 1 170 ? 17.716 30.260 1.642 1.00 46.25 170 MET A O 1
ATOM 1318 N N . GLY A 1 171 ? 16.724 30.707 -0.325 1.00 58.34 171 GLY A N 1
ATOM 1319 C CA . GLY A 1 171 ? 16.905 32.147 -0.250 1.00 58.34 171 GLY A CA 1
ATOM 1320 C C . GLY A 1 171 ? 15.935 32.714 0.776 1.00 58.34 171 GLY A C 1
ATOM 1321 O O . GLY A 1 171 ? 14.733 32.454 0.676 1.00 58.34 171 GLY A O 1
ATOM 1322 N N . ASP A 1 172 ? 16.481 33.473 1.723 1.00 49.19 172 ASP A N 1
ATOM 1323 C CA . ASP A 1 172 ? 15.752 34.376 2.604 1.00 49.19 172 ASP A CA 1
ATOM 1324 C C . ASP A 1 172 ? 14.829 35.250 1.753 1.00 49.19 172 ASP A C 1
ATOM 1326 O O . ASP A 1 172 ? 15.255 36.162 1.042 1.00 49.19 172 ASP A O 1
ATOM 1330 N N . LYS A 1 173 ? 13.544 34.910 1.760 1.00 61.38 173 LYS A N 1
ATOM 1331 C CA . LYS A 1 173 ? 12.493 35.853 1.422 1.00 61.38 173 LYS A CA 1
ATOM 1332 C C . LYS A 1 173 ? 11.921 36.291 2.748 1.00 61.38 173 LYS A C 1
ATOM 1334 O O . LYS A 1 173 ? 11.341 35.467 3.447 1.00 61.38 173 LYS A O 1
ATOM 1339 N N . ASP A 1 174 ? 12.109 37.567 3.055 1.00 59.50 174 ASP A N 1
ATOM 1340 C CA . ASP A 1 174 ? 11.460 38.272 4.149 1.00 59.50 174 ASP A CA 1
ATOM 1341 C C . ASP A 1 174 ? 9.942 38.061 4.045 1.00 59.50 174 ASP A C 1
ATOM 1343 O O . ASP A 1 174 ? 9.240 38.708 3.262 1.00 59.50 174 ASP A O 1
ATOM 1347 N N . VAL A 1 175 ? 9.441 37.070 4.782 1.00 62.12 175 VAL A N 1
ATOM 1348 C CA . VAL A 1 175 ? 8.013 36.857 4.975 1.00 62.12 175 VAL A CA 1
ATOM 1349 C C . VAL A 1 175 ? 7.593 37.890 6.007 1.00 62.12 175 VAL A C 1
ATOM 1351 O O . VAL A 1 175 ? 7.960 37.793 7.176 1.00 62.12 175 VAL A O 1
ATOM 1354 N N . ASN A 1 176 ? 6.869 38.910 5.548 1.00 63.72 176 ASN A N 1
ATOM 1355 C CA . ASN A 1 176 ? 6.192 39.853 6.428 1.00 63.72 176 ASN A CA 1
ATOM 1356 C C . ASN A 1 176 ? 5.388 39.071 7.482 1.00 63.72 176 ASN A C 1
ATOM 1358 O O . ASN A 1 176 ? 4.661 38.153 7.087 1.00 63.72 176 ASN A O 1
ATOM 1362 N N . PRO A 1 177 ? 5.480 39.425 8.777 1.00 62.56 177 PRO A N 1
ATOM 1363 C CA . PRO A 1 177 ? 4.589 38.901 9.800 1.00 62.56 177 PRO A CA 1
ATOM 1364 C C . PRO A 1 177 ? 3.181 39.376 9.443 1.00 62.56 177 PRO A C 1
ATOM 1366 O O . PRO A 1 177 ? 2.834 40.537 9.641 1.00 62.56 177 PRO A O 1
ATOM 1369 N N . LEU A 1 178 ? 2.414 38.511 8.788 1.00 63.62 178 LEU A N 1
ATOM 1370 C CA . LEU A 1 178 ? 0.975 38.670 8.710 1.00 63.62 178 LEU A CA 1
ATOM 1371 C C . LEU A 1 178 ? 0.475 38.381 10.115 1.00 63.62 178 LEU A C 1
ATOM 1373 O O . LEU A 1 178 ? 0.732 37.296 10.627 1.00 63.62 178 LEU A O 1
ATOM 1377 N N . ASP A 1 179 ? -0.156 39.384 10.718 1.00 61.50 179 ASP A N 1
ATOM 1378 C CA . ASP A 1 179 ? -0.880 39.275 11.974 1.00 61.50 179 ASP A CA 1
ATOM 1379 C C . ASP A 1 179 ? -1.752 38.015 11.923 1.00 61.50 179 ASP A C 1
ATOM 1381 O O . ASP A 1 179 ? -2.735 37.953 11.174 1.00 61.50 179 ASP A O 1
ATOM 1385 N N . ASP A 1 180 ? -1.324 36.980 12.649 1.00 62.50 180 ASP A N 1
ATOM 1386 C CA . ASP A 1 180 ? -2.093 35.759 12.813 1.00 62.50 180 ASP A CA 1
ATOM 1387 C C . ASP A 1 180 ? -3.433 36.176 13.432 1.00 62.50 180 ASP A C 1
ATOM 1389 O O . ASP A 1 180 ? -3.435 36.800 14.499 1.00 62.50 180 ASP A O 1
ATOM 1393 N N . PRO A 1 181 ? -4.577 35.916 12.771 1.00 66.00 181 PRO A N 1
ATOM 1394 C CA . PRO A 1 181 ? -5.866 36.173 13.385 1.00 66.00 181 PRO A CA 1
ATOM 1395 C C . PRO A 1 181 ? -5.905 35.339 14.657 1.00 66.00 181 PRO A C 1
ATOM 1397 O O . PRO A 1 181 ? -5.716 34.124 14.565 1.00 66.00 181 PRO A O 1
ATOM 1400 N N . ASP A 1 182 ? -6.094 36.004 15.801 1.00 60.88 182 ASP A N 1
ATOM 1401 C CA . ASP A 1 182 ? -6.284 35.393 17.114 1.00 60.88 182 ASP A CA 1
ATOM 1402 C C . ASP A 1 182 ? -7.119 34.123 16.944 1.00 60.88 182 ASP A C 1
ATOM 1404 O O . ASP A 1 182 ? -8.329 34.161 16.709 1.00 60.88 182 ASP A O 1
ATOM 1408 N N . PHE A 1 183 ? -6.431 32.980 16.949 1.00 61.81 183 PHE A N 1
ATOM 1409 C CA . PHE A 1 183 ? -7.065 31.681 16.894 1.00 61.81 183 PHE A CA 1
ATOM 1410 C C . PHE A 1 183 ? -7.596 31.483 18.301 1.00 61.81 183 PHE A C 1
ATOM 1412 O O . PHE A 1 183 ? -6.898 30.933 19.158 1.00 61.81 183 PHE A O 1
ATOM 1419 N N . ASP A 1 184 ? -8.782 32.056 18.535 1.00 59.00 184 ASP A N 1
ATOM 1420 C CA . ASP A 1 184 ? -9.594 31.877 19.725 1.00 59.00 184 ASP A CA 1
ATOM 1421 C C . ASP A 1 184 ? -9.626 30.381 19.999 1.00 59.00 184 ASP A C 1
ATOM 1423 O O . ASP A 1 184 ? -10.344 29.597 19.376 1.00 59.00 184 ASP A O 1
ATOM 1427 N N . THR A 1 185 ? -8.734 29.976 20.895 1.00 65.06 185 THR A N 1
ATOM 1428 C CA . THR A 1 185 ? -8.677 28.632 21.424 1.00 65.06 185 THR A CA 1
ATOM 1429 C C . THR A 1 185 ? -9.885 28.583 22.331 1.00 65.06 185 THR A C 1
ATOM 1431 O O . THR A 1 185 ? -9.786 28.941 23.503 1.00 65.06 185 THR A O 1
ATOM 1434 N N . GLU A 1 186 ? -11.043 28.275 21.740 1.00 67.00 186 GLU A N 1
ATOM 1435 C CA . GLU A 1 186 ? -12.269 27.951 22.452 1.00 67.00 186 GLU A CA 1
ATOM 1436 C C . GLU A 1 186 ? -11.881 26.906 23.496 1.00 67.00 186 GLU A C 1
ATOM 1438 O O . GLU A 1 186 ? -11.643 25.736 23.194 1.00 67.00 186 GLU A O 1
ATOM 1443 N N . LEU A 1 187 ? -11.696 27.384 24.726 1.00 66.56 187 LEU A N 1
ATOM 1444 C CA . LEU A 1 187 ? -11.523 26.568 25.909 1.00 66.56 187 LEU A CA 1
ATOM 1445 C C . LEU A 1 187 ? -12.751 25.673 25.951 1.00 66.56 187 LEU A C 1
ATOM 1447 O O . LEU A 1 187 ? -13.850 26.165 26.183 1.00 66.56 187 LEU A O 1
ATOM 1451 N N . GLU A 1 188 ? -12.561 24.390 25.639 1.00 64.62 188 GLU A N 1
ATOM 1452 C CA . GLU A 1 188 ? -13.632 23.401 25.626 1.00 64.62 188 GLU A CA 1
ATOM 1453 C C . GLU A 1 188 ? -14.405 23.496 26.947 1.00 64.62 188 GLU A C 1
ATOM 1455 O O . GLU A 1 188 ? -13.874 23.177 28.015 1.00 64.62 188 GLU A O 1
ATOM 1460 N N . ASP A 1 189 ? -15.642 23.994 26.873 1.00 73.94 189 ASP A N 1
ATOM 1461 C CA . ASP A 1 189 ? -16.476 24.209 28.047 1.00 73.94 189 ASP A CA 1
ATOM 1462 C C . ASP A 1 189 ? -16.624 22.887 28.821 1.00 73.94 189 ASP A C 1
ATOM 1464 O O . ASP A 1 189 ? -17.004 21.859 28.239 1.00 73.94 189 ASP A O 1
ATOM 1468 N N . PRO A 1 190 ? -16.375 22.877 30.144 1.00 72.69 190 PRO A N 1
ATOM 1469 C CA . PRO A 1 190 ? -16.424 21.663 30.958 1.00 72.69 190 PRO A CA 1
ATOM 1470 C C . PRO A 1 190 ? -17.809 20.993 30.979 1.00 72.69 190 PRO A C 1
ATOM 1472 O O . PRO A 1 190 ? -17.914 19.830 31.371 1.00 72.69 190 PRO A O 1
ATOM 1475 N N . GLU A 1 191 ? -18.865 21.672 30.518 1.00 72.56 191 GLU A N 1
ATOM 1476 C CA . GLU A 1 191 ? -20.200 21.084 30.344 1.00 72.56 191 GLU A CA 1
ATOM 1477 C C . GLU A 1 191 ? -20.239 19.965 29.287 1.00 72.56 191 GLU A C 1
ATOM 1479 O O . GLU A 1 191 ? -21.047 19.041 29.402 1.00 72.56 191 GLU A O 1
ATOM 1484 N N . ASN A 1 192 ? -19.320 19.943 28.315 1.00 70.00 192 ASN A N 1
ATOM 1485 C CA . ASN A 1 192 ? -19.303 18.901 27.280 1.00 70.00 192 ASN A CA 1
ATOM 1486 C C . ASN A 1 192 ? -18.753 17.547 27.790 1.00 70.00 192 ASN A C 1
ATOM 1488 O O . ASN A 1 192 ? -18.943 16.498 27.167 1.00 70.00 192 ASN A O 1
ATOM 1492 N N . ALA A 1 193 ? -18.102 17.523 28.961 1.00 73.25 193 ALA A N 1
ATOM 1493 C CA . ALA A 1 193 ? -17.558 16.295 29.545 1.00 73.25 193 ALA A CA 1
ATOM 1494 C C . ALA A 1 193 ? -18.655 15.299 29.970 1.00 73.25 193 ALA A C 1
ATOM 1496 O O . ALA A 1 193 ? -18.444 14.083 29.940 1.00 73.25 193 ALA A O 1
ATOM 1497 N N . GLU A 1 194 ? -19.846 15.781 30.340 1.00 77.88 194 GLU A N 1
ATOM 1498 C CA . GLU A 1 194 ? -20.965 14.904 30.699 1.00 77.88 194 GLU A CA 1
ATOM 1499 C C . GLU A 1 194 ? -21.613 14.252 29.475 1.00 77.88 194 GLU A C 1
ATOM 1501 O O . GLU A 1 194 ? -22.024 13.094 29.547 1.00 77.88 194 GLU A O 1
ATOM 1506 N N . GLU A 1 195 ? -21.624 14.934 28.328 1.00 75.69 195 GLU A N 1
ATOM 1507 C CA . GLU A 1 195 ? -22.218 14.424 27.085 1.00 75.69 195 GLU A CA 1
ATOM 1508 C C . GLU A 1 195 ? -21.401 13.281 26.448 1.00 75.69 195 GLU A C 1
ATOM 1510 O O . GLU A 1 195 ? -21.886 12.520 25.597 1.00 75.69 195 GLU A O 1
ATOM 1515 N N . GLN A 1 196 ? -20.147 13.124 26.881 1.00 80.62 196 GLN A N 1
ATOM 1516 C CA . GLN A 1 196 ? -19.276 12.018 26.491 1.00 80.62 196 GLN A CA 1
ATOM 1517 C C . GLN A 1 196 ? -19.501 10.751 27.331 1.00 80.62 196 GLN A C 1
ATOM 1519 O O . GLN A 1 196 ? -19.066 9.667 26.918 1.00 80.62 196 GLN A O 1
ATOM 1524 N N . LYS A 1 197 ? -20.210 10.839 28.469 1.00 85.44 197 LYS A N 1
ATOM 1525 C CA . LYS A 1 197 ? -20.521 9.669 29.303 1.00 85.44 197 LYS A CA 1
ATOM 1526 C C . LYS A 1 197 ? -21.387 8.691 28.504 1.00 85.44 197 LYS A C 1
ATOM 1528 O O . LYS A 1 197 ? -22.459 9.022 28.010 1.00 85.44 197 LYS A O 1
ATOM 1533 N N . GLY A 1 198 ? -20.890 7.465 28.349 1.00 88.50 198 GLY A N 1
ATOM 1534 C CA . GLY A 1 198 ? -21.577 6.399 27.617 1.00 88.50 198 GLY A CA 1
ATOM 1535 C C . GLY A 1 198 ? -21.324 6.362 26.108 1.00 88.50 198 GLY A C 1
ATOM 1536 O O . GLY A 1 198 ? -21.900 5.506 25.437 1.00 88.50 198 GLY A O 1
ATOM 1537 N N . ARG A 1 199 ? -20.452 7.215 25.549 1.00 95.31 199 ARG A N 1
ATOM 1538 C CA . ARG A 1 199 ? -20.005 7.065 24.154 1.00 95.31 199 ARG A CA 1
ATOM 1539 C C . ARG A 1 199 ? -18.849 6.064 24.054 1.00 95.31 199 ARG A C 1
ATOM 1541 O O . ARG A 1 199 ? -17.923 6.084 24.857 1.00 95.31 199 ARG A O 1
ATOM 1548 N N . CYS A 1 200 ? -18.859 5.211 23.031 1.00 96.81 200 CYS A N 1
ATOM 1549 C CA . CYS A 1 200 ? -17.767 4.277 22.762 1.00 96.81 200 CYS A CA 1
ATOM 1550 C C . CYS A 1 200 ? -16.491 5.039 22.371 1.00 96.81 200 CYS A C 1
ATOM 1552 O O . CYS A 1 200 ? -16.378 5.563 21.253 1.00 96.81 200 CYS A O 1
ATOM 1554 N N . GLN A 1 201 ? -15.484 5.011 23.240 1.00 96.44 201 GLN A N 1
ATOM 1555 C CA . GLN A 1 201 ? -14.187 5.646 23.005 1.00 96.44 201 GLN A CA 1
ATOM 1556 C C . GLN A 1 201 ? -13.341 4.905 21.967 1.00 96.44 201 GLN A C 1
ATOM 1558 O O . GLN A 1 201 ? -12.434 5.491 21.396 1.00 96.44 201 GLN A O 1
ATOM 1563 N N . GLY A 1 202 ? -13.704 3.665 21.626 1.00 97.50 202 GLY A N 1
ATOM 1564 C CA . GLY A 1 202 ? -12.998 2.856 20.633 1.00 97.50 202 GLY A CA 1
ATOM 1565 C C . GLY A 1 202 ? -11.853 2.062 21.249 1.00 97.50 202 GLY A C 1
ATOM 1566 O O . GLY A 1 202 ? -11.552 2.184 22.426 1.00 97.50 202 GLY A O 1
ATOM 1567 N N . GLN A 1 203 ? -11.248 1.194 20.450 1.00 97.88 203 GLN A N 1
ATOM 1568 C CA . GLN A 1 203 ? -10.232 0.265 20.914 1.00 97.88 203 GLN A CA 1
ATOM 1569 C C . GLN A 1 203 ? -8.838 0.892 20.787 1.00 97.88 203 GLN A C 1
ATOM 1571 O O . GLN A 1 203 ? -8.391 1.102 19.654 1.00 97.88 203 GLN A O 1
ATOM 1576 N N . PRO A 1 204 ? -8.119 1.154 21.893 1.00 97.88 204 PRO A N 1
ATOM 1577 C CA . PRO A 1 204 ? -6.709 1.507 21.817 1.00 97.88 204 PRO A CA 1
ATOM 1578 C C . PRO A 1 204 ? -5.903 0.299 21.327 1.00 97.88 204 PRO A C 1
ATOM 1580 O O . PRO A 1 204 ? -6.077 -0.827 21.803 1.00 97.88 204 PRO A O 1
ATOM 1583 N N . VAL A 1 205 ? -5.030 0.532 20.352 1.00 97.94 205 VAL A N 1
ATOM 1584 C CA . VAL A 1 205 ? -4.141 -0.471 19.761 1.00 97.94 205 VAL A CA 1
ATOM 1585 C C . VAL A 1 205 ? -2.716 0.060 19.792 1.00 97.94 205 VAL A C 1
ATOM 1587 O O . VAL A 1 205 ? -2.447 1.173 19.340 1.00 97.94 205 VAL A O 1
ATOM 1590 N N . GLN A 1 206 ? -1.793 -0.751 20.306 1.00 97.62 206 GLN A N 1
ATOM 1591 C CA . GLN A 1 206 ? -0.374 -0.426 20.281 1.00 97.62 206 GLN A CA 1
ATOM 1592 C C . GLN A 1 206 ? 0.179 -0.604 18.864 1.00 97.62 206 GLN A C 1
ATOM 1594 O O . GLN A 1 206 ? 0.074 -1.671 18.255 1.00 97.62 206 GLN A O 1
ATOM 1599 N N . TRP A 1 207 ? 0.796 0.446 18.342 1.00 97.19 207 TRP A N 1
ATOM 1600 C CA . TRP A 1 207 ? 1.400 0.492 17.025 1.00 97.19 207 TRP A CA 1
ATOM 1601 C C . TRP A 1 207 ? 2.906 0.225 17.111 1.00 97.19 207 TRP A C 1
ATOM 1603 O O . TRP A 1 207 ? 3.696 1.087 17.483 1.00 97.19 207 TRP A O 1
ATOM 1613 N N . ILE A 1 208 ? 3.307 -1.002 16.774 1.00 96.44 208 ILE A N 1
ATOM 1614 C CA . ILE A 1 208 ? 4.698 -1.474 16.909 1.00 96.44 208 ILE A CA 1
ATOM 1615 C C . ILE A 1 208 ? 5.568 -1.233 15.667 1.00 96.44 208 ILE A C 1
ATOM 1617 O O . ILE A 1 208 ? 6.773 -1.452 15.713 1.00 96.44 208 ILE A O 1
ATOM 1621 N N . ALA A 1 209 ? 4.977 -0.805 14.549 1.00 95.50 209 ALA A N 1
ATOM 1622 C CA . ALA A 1 209 ? 5.675 -0.689 13.266 1.00 95.50 209 ALA A CA 1
ATOM 1623 C C . ALA A 1 209 ? 6.574 0.559 13.144 1.00 95.50 209 ALA A C 1
ATOM 1625 O O . ALA A 1 209 ? 7.201 0.756 12.108 1.00 95.50 209 ALA A O 1
ATOM 1626 N N . GLY A 1 210 ? 6.652 1.395 14.182 1.00 94.12 210 GLY A N 1
ATOM 1627 C CA . GLY A 1 210 ? 7.385 2.661 14.180 1.00 94.12 210 GLY A CA 1
ATOM 1628 C C . GLY A 1 210 ? 6.435 3.854 14.171 1.00 94.12 210 GLY A C 1
ATOM 1629 O O . GLY A 1 210 ? 5.357 3.789 14.758 1.00 94.12 210 GLY A O 1
ATOM 1630 N N . SER A 1 211 ? 6.824 4.947 13.509 1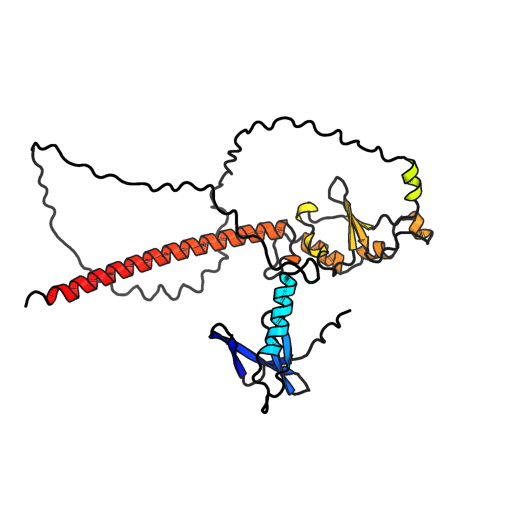.00 94.94 211 SER A N 1
ATOM 1631 C CA . SER A 1 211 ? 5.965 6.130 13.395 1.00 94.94 211 SER A CA 1
ATOM 1632 C C . SER A 1 211 ? 4.666 5.781 12.673 1.00 94.94 211 SER A C 1
ATOM 1634 O O . SER A 1 211 ? 4.684 5.262 11.548 1.00 94.94 211 SER A O 1
ATOM 1636 N N . LEU A 1 212 ? 3.532 6.078 13.309 1.00 95.56 212 LEU A N 1
ATOM 1637 C CA . LEU A 1 212 ? 2.211 5.858 12.733 1.00 95.56 212 LEU A CA 1
ATOM 1638 C C . LEU A 1 212 ? 2.063 6.581 11.388 1.00 95.56 212 LEU A C 1
ATOM 1640 O O . LEU A 1 212 ? 1.581 6.003 10.419 1.00 95.56 212 LEU A O 1
ATOM 1644 N N . TRP A 1 213 ? 2.552 7.815 11.305 1.00 94.19 213 TRP A N 1
ATOM 1645 C CA . TRP A 1 213 ? 2.458 8.654 10.111 1.00 94.19 213 TRP A CA 1
ATOM 1646 C C . TRP A 1 213 ? 3.172 8.053 8.897 1.00 94.19 213 TRP A C 1
ATOM 1648 O O . TRP A 1 213 ? 2.734 8.236 7.764 1.00 94.19 213 TRP A O 1
ATOM 1658 N N . GLU A 1 214 ? 4.236 7.285 9.128 1.00 94.94 214 GLU A N 1
ATOM 1659 C CA . GLU A 1 214 ? 5.032 6.680 8.059 1.00 94.94 214 GLU A CA 1
ATOM 1660 C C . GLU A 1 214 ? 4.569 5.270 7.686 1.00 94.94 214 GLU A C 1
ATOM 1662 O O . GLU A 1 214 ? 4.666 4.856 6.525 1.00 94.94 214 GLU A O 1
ATOM 1667 N N . THR A 1 215 ? 4.107 4.510 8.679 1.00 95.88 215 THR A N 1
ATOM 1668 C CA . THR A 1 215 ? 3.896 3.061 8.547 1.00 95.88 215 THR A CA 1
ATOM 1669 C C . THR A 1 215 ? 2.430 2.657 8.470 1.00 95.88 215 THR A C 1
ATOM 1671 O O . THR A 1 215 ? 2.129 1.557 7.998 1.00 95.88 215 THR A O 1
ATOM 1674 N N . TYR A 1 216 ? 1.509 3.549 8.837 1.00 95.88 216 TYR A N 1
ATOM 1675 C CA . TYR A 1 216 ? 0.079 3.351 8.649 1.00 95.88 216 TYR A CA 1
ATOM 1676 C C . TYR A 1 216 ? -0.325 3.610 7.190 1.00 95.88 216 TYR A C 1
ATOM 1678 O O . TYR A 1 216 ? 0.007 4.636 6.596 1.00 95.88 216 TYR A O 1
ATOM 1686 N N . ALA A 1 217 ? -1.051 2.669 6.584 1.00 94.88 217 ALA A N 1
ATOM 1687 C CA . ALA A 1 217 ? -1.482 2.769 5.191 1.00 94.88 217 ALA A CA 1
ATOM 1688 C C . ALA A 1 217 ? -2.804 3.549 5.068 1.00 94.88 217 ALA A C 1
ATOM 1690 O O . ALA A 1 217 ? -3.862 2.963 4.841 1.00 94.88 217 ALA A O 1
ATOM 1691 N N . TRP A 1 218 ? -2.739 4.876 5.222 1.00 93.81 218 TRP A N 1
ATOM 1692 C CA . TRP A 1 218 ? -3.900 5.783 5.188 1.00 93.81 218 TRP A CA 1
ATOM 1693 C C . TRP A 1 218 ? -4.789 5.604 3.955 1.00 93.81 218 TRP A C 1
ATOM 1695 O O . TRP A 1 218 ? -6.009 5.570 4.075 1.00 93.81 218 TRP A O 1
ATOM 1705 N N . GLN A 1 219 ? -4.166 5.382 2.799 1.00 91.88 219 GLN A N 1
ATOM 1706 C CA . GLN A 1 219 ? -4.825 5.196 1.501 1.00 91.88 219 GLN A CA 1
ATOM 1707 C C . GLN A 1 219 ? -5.775 3.990 1.465 1.00 91.88 219 GLN A C 1
ATOM 1709 O O . GLN A 1 219 ? -6.686 3.942 0.645 1.00 91.88 219 GLN A O 1
ATOM 1714 N N . GLN A 1 220 ? -5.597 3.000 2.346 1.00 91.56 220 GLN A N 1
ATOM 1715 C CA . GLN A 1 220 ? -6.503 1.853 2.374 1.00 91.56 220 GLN A CA 1
ATOM 1716 C C . GLN A 1 220 ? -7.886 2.206 2.940 1.00 91.56 220 GLN A C 1
ATOM 1718 O O . GLN A 1 220 ? -8.833 1.463 2.698 1.00 91.56 220 GLN A O 1
ATOM 1723 N N . HIS A 1 221 ? -8.037 3.322 3.661 1.00 92.19 221 HIS A N 1
ATOM 1724 C CA . HIS A 1 221 ? -9.352 3.767 4.140 1.00 92.19 221 HIS A CA 1
ATOM 1725 C C . HIS A 1 221 ? -10.246 4.306 3.025 1.00 92.19 221 HIS A C 1
ATOM 1727 O O . HIS A 1 221 ? -11.466 4.299 3.189 1.00 92.19 221 HIS A O 1
ATOM 1733 N N . ASP A 1 222 ? -9.660 4.687 1.887 1.00 89.81 222 ASP A N 1
ATOM 1734 C CA . ASP A 1 222 ? -10.406 5.072 0.685 1.00 89.81 222 ASP A CA 1
ATOM 1735 C C . ASP A 1 222 ? -11.126 3.860 0.074 1.00 89.81 222 ASP A C 1
ATOM 1737 O O . ASP A 1 222 ? -12.177 3.993 -0.554 1.00 89.81 222 ASP A O 1
ATOM 1741 N N . SER A 1 223 ? -10.584 2.652 0.285 1.00 85.25 223 SER A N 1
ATOM 1742 C CA . SER A 1 223 ? -11.299 1.414 -0.004 1.00 85.25 223 SER A CA 1
ATOM 1743 C C . SER A 1 223 ? -12.250 1.105 1.153 1.00 85.25 223 SER A C 1
ATOM 1745 O O . SER A 1 223 ? -11.835 0.928 2.299 1.00 85.25 223 SER A O 1
ATOM 1747 N N . GLU A 1 224 ? -13.551 1.006 0.877 1.00 86.50 224 GLU A N 1
ATOM 1748 C CA . GLU A 1 224 ? -14.558 0.688 1.904 1.00 86.50 224 GLU A CA 1
ATOM 1749 C C . GLU A 1 224 ? -14.330 -0.675 2.597 1.00 86.50 224 GLU A C 1
ATOM 1751 O O . GLU A 1 224 ? -14.966 -0.955 3.614 1.00 86.50 224 GLU A O 1
ATOM 1756 N N . ASP A 1 225 ? -13.379 -1.471 2.099 1.00 92.12 225 ASP A N 1
ATOM 1757 C CA . ASP A 1 225 ? -12.985 -2.806 2.550 1.00 92.12 225 ASP A CA 1
ATOM 1758 C C . ASP A 1 225 ? -12.507 -2.874 4.011 1.00 92.12 225 ASP A C 1
ATOM 1760 O O . ASP A 1 225 ? -12.618 -3.925 4.649 1.00 92.12 225 ASP A O 1
ATOM 1764 N N . ILE A 1 226 ? -11.951 -1.793 4.568 1.00 94.75 226 ILE A N 1
ATOM 1765 C CA . ILE A 1 226 ? -11.513 -1.773 5.972 1.00 94.75 226 ILE A CA 1
ATOM 1766 C C . ILE A 1 226 ? -12.712 -1.542 6.893 1.00 94.75 226 ILE A C 1
ATOM 1768 O O . ILE A 1 226 ? -13.446 -0.568 6.747 1.00 94.75 226 ILE A O 1
ATOM 1772 N N . THR A 1 227 ? -12.905 -2.409 7.890 1.00 96.44 227 THR A N 1
ATOM 1773 C CA . THR A 1 227 ? -14.074 -2.361 8.790 1.00 96.44 227 THR A CA 1
ATOM 1774 C C . THR A 1 227 ? -13.886 -1.466 10.019 1.00 96.44 227 THR A C 1
ATOM 1776 O O . THR A 1 227 ? -14.676 -1.540 10.958 1.00 96.44 227 THR A O 1
ATOM 1779 N N . TRP A 1 228 ? -12.848 -0.634 10.055 1.00 97.69 228 TRP A N 1
ATOM 1780 C CA . TRP A 1 228 ? -12.553 0.297 11.145 1.00 97.69 228 TRP A CA 1
ATOM 1781 C C . TRP A 1 228 ? -12.052 1.635 10.605 1.00 97.69 228 TRP A C 1
ATOM 1783 O O . TRP A 1 228 ? -11.654 1.735 9.450 1.00 97.69 228 TRP A O 1
ATOM 1793 N N . LYS A 1 229 ? -12.057 2.656 11.459 1.00 97.06 229 LYS A N 1
ATOM 1794 C CA . LYS A 1 229 ? -11.465 3.968 11.202 1.00 97.06 229 LYS A CA 1
ATOM 1795 C C . LYS A 1 229 ? -10.652 4.430 12.412 1.00 97.06 229 LYS A C 1
ATOM 1797 O O . LYS A 1 229 ? -11.037 4.120 13.543 1.00 97.06 229 LYS A O 1
ATOM 1802 N N . PRO A 1 230 ? -9.541 5.143 12.209 1.00 97.25 230 PRO A N 1
ATOM 1803 C CA . PRO A 1 230 ? -8.828 5.783 13.301 1.00 97.25 230 PRO A CA 1
ATOM 1804 C C . PRO A 1 230 ? -9.627 6.981 13.819 1.00 97.25 230 PRO A C 1
ATOM 1806 O O . PRO A 1 230 ? -10.279 7.675 13.041 1.00 97.25 230 PRO A O 1
ATOM 1809 N N . ILE A 1 231 ? -9.622 7.187 15.133 1.00 97.12 231 ILE A N 1
ATOM 1810 C CA . ILE A 1 231 ? -10.358 8.285 15.782 1.00 97.12 231 ILE A CA 1
ATOM 1811 C C . ILE A 1 231 ? -9.496 9.131 16.714 1.00 97.12 231 ILE A C 1
ATOM 1813 O O . ILE A 1 231 ? -9.910 10.223 17.077 1.00 97.12 231 ILE A O 1
ATOM 1817 N N . GLY A 1 232 ? -8.324 8.639 17.102 1.00 96.44 232 GLY A N 1
ATOM 1818 C CA . GLY A 1 232 ? -7.432 9.351 18.001 1.00 96.44 232 GLY A CA 1
ATOM 1819 C C . GLY A 1 232 ? -6.037 8.753 17.980 1.00 96.44 232 GLY A C 1
ATOM 1820 O O . GLY A 1 232 ? -5.850 7.576 17.645 1.00 96.44 232 GLY A O 1
ATOM 1821 N N . PHE A 1 233 ? -5.072 9.587 18.341 1.00 96.38 233 PHE A N 1
ATOM 1822 C CA . PHE A 1 233 ? -3.656 9.257 18.385 1.00 96.38 233 PHE A CA 1
ATOM 1823 C C . PHE A 1 233 ? -3.098 9.750 19.712 1.00 96.38 233 PHE A C 1
ATOM 1825 O O . PHE A 1 233 ? -3.422 10.849 20.148 1.00 96.38 233 PHE A O 1
ATOM 1832 N N . SER A 1 234 ? -2.276 8.927 20.353 1.00 95.50 234 SER A N 1
ATOM 1833 C CA . SER A 1 234 ? -1.499 9.366 21.511 1.00 95.50 234 SER A CA 1
ATOM 1834 C C . SER A 1 234 ? -0.348 10.260 21.053 1.00 95.50 234 SER A C 1
ATOM 1836 O O . SER A 1 234 ? 0.199 10.032 19.973 1.00 95.50 234 SER A O 1
ATOM 1838 N N . GLU A 1 235 ? 0.077 11.202 21.897 1.00 92.56 235 GLU A N 1
ATOM 1839 C CA . GLU A 1 235 ? 1.216 12.100 21.627 1.00 92.56 235 GLU A CA 1
ATOM 1840 C C . GLU A 1 235 ? 2.489 11.328 21.237 1.00 92.56 235 GLU A C 1
ATOM 1842 O O . GLU A 1 235 ? 3.131 11.629 20.232 1.00 92.56 235 GLU A O 1
ATOM 1847 N N . ASP A 1 236 ? 2.768 10.222 21.933 1.00 91.44 236 ASP A N 1
ATOM 1848 C CA . ASP A 1 236 ? 3.893 9.323 21.648 1.00 91.44 236 ASP A CA 1
ATOM 1849 C C . ASP A 1 236 ? 3.839 8.634 20.272 1.00 91.44 236 ASP A C 1
ATOM 1851 O O . ASP A 1 236 ? 4.768 7.911 19.906 1.00 91.44 236 ASP A O 1
ATOM 1855 N N . SER A 1 237 ? 2.732 8.751 19.530 1.00 90.94 237 SER A N 1
ATOM 1856 C CA . SER A 1 237 ? 2.473 8.061 18.254 1.00 90.94 237 SER A CA 1
ATOM 1857 C C . SER A 1 237 ? 2.558 6.523 18.311 1.00 90.94 237 SER A C 1
ATOM 1859 O O . SER A 1 237 ? 2.483 5.853 17.281 1.00 90.94 237 SER A O 1
ATOM 1861 N N . LYS A 1 238 ? 2.686 5.942 19.511 1.00 94.19 238 LYS A N 1
ATOM 1862 C CA . LYS A 1 238 ? 2.738 4.491 19.764 1.00 94.19 238 LYS A CA 1
ATOM 1863 C C . LYS A 1 238 ? 1.367 3.864 19.946 1.00 94.19 238 LYS A C 1
ATOM 1865 O O . LYS A 1 238 ? 1.254 2.644 19.902 1.00 94.19 238 LYS A O 1
ATOM 1870 N N . TRP A 1 239 ? 0.341 4.669 20.183 1.00 96.94 239 TRP A N 1
ATOM 1871 C CA . TRP A 1 239 ? -1.019 4.196 20.392 1.00 96.94 239 TRP A CA 1
ATOM 1872 C C . TRP A 1 239 ? -1.954 4.876 19.410 1.00 96.94 239 TRP A C 1
ATOM 1874 O O . TRP A 1 239 ? -1.924 6.095 19.234 1.00 96.94 239 TRP A O 1
ATOM 1884 N N . ILE A 1 240 ? -2.787 4.058 18.779 1.00 97.88 240 ILE A N 1
ATOM 1885 C CA . ILE A 1 240 ? -3.841 4.489 17.875 1.00 97.88 240 ILE A CA 1
ATOM 1886 C C . ILE A 1 240 ? -5.171 3.956 18.383 1.00 97.88 240 ILE A C 1
ATOM 1888 O O . ILE A 1 240 ? -5.314 2.764 18.656 1.00 97.88 240 ILE A O 1
ATOM 1892 N N . THR A 1 241 ? -6.161 4.833 18.482 1.00 98.12 241 THR A N 1
ATOM 1893 C CA . THR A 1 241 ? -7.513 4.443 18.869 1.00 98.12 241 THR A CA 1
ATOM 1894 C C . THR A 1 241 ? -8.320 4.157 17.611 1.00 98.12 241 THR A C 1
ATOM 1896 O O . THR A 1 241 ? -8.523 5.031 16.762 1.00 98.12 241 THR A O 1
ATOM 1899 N N . LEU A 1 242 ? -8.766 2.909 17.468 1.00 98.12 242 LEU A N 1
ATOM 1900 C CA . LEU A 1 242 ? -9.537 2.432 16.325 1.00 98.12 242 LEU A CA 1
ATOM 1901 C C . LEU A 1 242 ? -11.005 2.259 16.702 1.00 98.12 242 LEU A C 1
ATOM 1903 O O . LEU A 1 242 ? -11.347 1.635 17.704 1.00 98.12 242 LEU A O 1
ATOM 1907 N N . ARG A 1 243 ? -11.903 2.750 15.852 1.00 98.12 243 ARG A N 1
ATOM 1908 C CA . ARG A 1 243 ? -13.345 2.551 15.990 1.00 98.12 243 ARG A CA 1
ATOM 1909 C C . ARG A 1 243 ? -13.854 1.672 14.859 1.00 98.12 243 ARG A C 1
ATOM 1911 O O . ARG A 1 243 ? -13.622 1.963 13.689 1.00 98.12 243 ARG A O 1
ATOM 1918 N N . SER A 1 244 ? -14.575 0.608 15.199 1.00 97.88 244 SER A N 1
ATOM 1919 C CA . SER A 1 244 ? -15.238 -0.244 14.207 1.00 97.88 244 SER A CA 1
ATOM 1920 C C . SER A 1 244 ? -16.291 0.554 13.430 1.00 97.88 244 SER A C 1
ATOM 1922 O O . SER A 1 244 ? -16.984 1.393 14.006 1.00 97.88 244 SER A O 1
ATOM 1924 N N . LYS A 1 245 ? -16.463 0.284 12.131 1.00 96.94 245 LYS A N 1
ATOM 1925 C CA . LYS A 1 245 ? -17.566 0.844 11.326 1.00 96.94 245 LYS A CA 1
ATOM 1926 C C . LYS A 1 245 ? -18.936 0.345 11.807 1.00 96.94 245 LYS A C 1
ATOM 1928 O O . LYS A 1 245 ? -19.936 1.008 11.572 1.00 96.94 245 LYS A O 1
ATOM 1933 N N . LEU A 1 246 ? -18.966 -0.789 12.512 1.00 96.69 246 LEU A N 1
ATOM 1934 C CA . LEU A 1 246 ? -20.161 -1.360 13.147 1.00 96.69 246 LEU A CA 1
ATOM 1935 C C . LEU A 1 246 ? -20.332 -0.912 14.611 1.00 96.69 246 LEU A C 1
ATOM 1937 O O . LEU A 1 246 ? -21.145 -1.477 15.340 1.00 96.69 246 LEU A O 1
ATOM 1941 N N . CYS A 1 247 ? -19.535 0.056 15.072 1.00 97.19 247 CYS A N 1
ATOM 1942 C CA . CYS A 1 247 ? -19.604 0.570 16.435 1.00 97.19 247 CYS A CA 1
ATOM 1943 C C . CYS A 1 247 ? -20.973 1.204 16.717 1.00 97.19 247 CYS A C 1
ATOM 1945 O O . CYS A 1 247 ? -21.406 2.109 16.001 1.00 97.19 247 CYS A O 1
ATOM 1947 N N . ARG A 1 248 ? -21.619 0.768 17.803 1.00 86.81 248 ARG A N 1
ATOM 1948 C CA . ARG A 1 248 ? -22.757 1.477 18.391 1.00 86.81 248 ARG A CA 1
ATOM 1949 C C . ARG A 1 248 ? -22.176 2.620 19.213 1.00 86.81 248 ARG A C 1
ATOM 1951 O O . ARG A 1 248 ? -21.453 2.380 20.174 1.00 86.81 248 ARG A O 1
ATOM 1958 N N . ILE A 1 249 ? -22.401 3.854 18.760 1.00 87.62 249 ILE A N 1
ATOM 1959 C CA . ILE A 1 249 ? -21.793 5.059 19.347 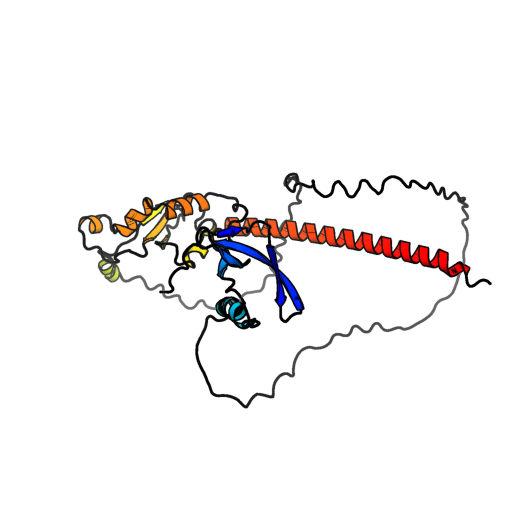1.00 87.62 249 ILE A CA 1
ATOM 1960 C C . ILE A 1 249 ? -22.107 5.149 20.841 1.00 87.62 249 ILE A C 1
ATOM 1962 O O . ILE A 1 249 ? -21.232 5.549 21.599 1.00 87.62 249 ILE A O 1
ATOM 1966 N N . PHE A 1 250 ? -23.302 4.727 21.249 1.00 92.12 250 PHE A N 1
ATOM 1967 C CA . PHE A 1 250 ? -23.753 4.716 22.634 1.00 92.12 250 PHE A CA 1
ATOM 1968 C C . PHE A 1 250 ? -23.701 3.304 23.219 1.00 92.12 250 PHE A C 1
ATOM 1970 O O . PHE A 1 250 ? -24.061 2.323 22.563 1.00 92.12 250 PHE A O 1
ATOM 1977 N N . LEU A 1 251 ? -23.218 3.215 24.453 1.00 93.12 251 LEU A N 1
ATOM 1978 C CA . LEU A 1 251 ? -23.031 1.979 25.196 1.00 93.12 251 LEU A CA 1
ATOM 1979 C C . LEU A 1 251 ? -24.280 1.710 26.039 1.00 93.12 251 LEU A C 1
ATOM 1981 O O . LEU A 1 251 ? -24.598 2.467 26.947 1.00 93.12 251 LEU A O 1
ATOM 1985 N N . GLU A 1 252 ? -24.985 0.626 25.728 1.00 91.31 252 GLU A N 1
ATOM 1986 C CA . GLU A 1 252 ? -26.220 0.236 26.432 1.00 91.31 252 GLU A CA 1
ATOM 1987 C C . GLU A 1 252 ? -25.948 -0.734 27.592 1.00 91.31 252 GLU A C 1
ATOM 1989 O O . GLU A 1 252 ? -26.691 -0.787 28.567 1.00 91.31 252 GLU A O 1
ATOM 1994 N N . MET A 1 253 ? -24.878 -1.526 27.482 1.00 89.19 253 MET A N 1
ATOM 1995 C CA . MET A 1 253 ? -24.561 -2.594 28.429 1.00 89.19 253 MET A CA 1
ATOM 1996 C C . MET A 1 253 ? -23.672 -2.070 29.569 1.00 89.19 253 MET A C 1
ATOM 1998 O O . MET A 1 253 ? -22.666 -1.418 29.279 1.00 89.19 253 MET A O 1
ATOM 2002 N N . PRO A 1 254 ? -23.947 -2.418 30.842 1.00 90.56 254 PRO A N 1
ATOM 2003 C CA . PRO A 1 254 ? -23.159 -1.964 31.996 1.00 90.56 254 PRO A CA 1
ATOM 2004 C C . PRO A 1 254 ? -21.681 -2.370 31.916 1.00 90.56 254 PRO A C 1
ATOM 2006 O O . PRO A 1 254 ? -20.807 -1.560 32.198 1.00 90.56 254 PRO A O 1
ATOM 2009 N N . VAL A 1 255 ? -21.386 -3.573 31.412 1.00 90.94 255 VAL A N 1
ATOM 2010 C CA . VAL A 1 255 ? -20.003 -4.046 31.187 1.00 90.94 255 VAL A CA 1
ATOM 2011 C C . VAL A 1 255 ? -19.243 -3.143 30.205 1.00 90.94 255 VAL A C 1
ATOM 2013 O O . VAL A 1 255 ? -18.052 -2.872 30.362 1.00 90.94 255 VAL A O 1
ATOM 2016 N N . ASN A 1 256 ? -19.939 -2.636 29.187 1.00 91.56 256 ASN A N 1
ATOM 2017 C CA . ASN A 1 256 ? -19.331 -1.754 28.199 1.00 91.56 256 ASN A CA 1
ATOM 2018 C C . ASN A 1 256 ? -19.175 -0.334 28.755 1.00 91.56 256 ASN A C 1
ATOM 2020 O O . ASN A 1 256 ? -18.218 0.340 28.399 1.00 91.56 256 ASN A O 1
ATOM 2024 N N . LEU A 1 257 ? -20.066 0.107 29.648 1.00 90.88 257 LEU A N 1
ATOM 2025 C CA . LEU A 1 257 ? -19.960 1.404 30.324 1.00 90.88 257 LEU A CA 1
ATOM 2026 C C . LEU A 1 257 ? -18.705 1.503 31.203 1.00 90.88 257 LEU A C 1
ATOM 2028 O O . LEU A 1 257 ? -18.096 2.566 31.245 1.00 90.88 257 LEU A O 1
ATOM 2032 N N . GLU A 1 258 ? -18.282 0.410 31.842 1.00 93.12 258 GLU A N 1
ATOM 2033 C CA . GLU A 1 258 ? -17.036 0.379 32.625 1.00 93.12 258 GLU A CA 1
ATOM 2034 C C . GLU A 1 258 ? -15.785 0.434 31.741 1.00 93.12 258 GLU A C 1
ATOM 2036 O O . GLU A 1 258 ? -14.838 1.159 32.036 1.00 93.12 258 GLU A O 1
ATOM 2041 N N . SER A 1 259 ? -15.775 -0.322 30.639 1.00 93.88 259 SER A N 1
ATOM 2042 C CA . SER A 1 259 ? -14.626 -0.367 29.723 1.00 93.88 259 SER A CA 1
ATOM 2043 C C . SER A 1 259 ? -14.576 0.798 28.734 1.00 93.88 259 SER A C 1
ATOM 2045 O O . SER A 1 259 ? -13.534 1.031 28.130 1.00 93.88 259 SER A O 1
ATOM 2047 N N . LEU A 1 260 ? -15.693 1.510 28.543 1.00 95.62 260 LEU A N 1
ATOM 2048 C CA . LEU A 1 260 ? -15.909 2.548 27.527 1.00 95.62 260 LEU A CA 1
ATOM 2049 C C . LEU A 1 260 ? -15.722 2.058 26.075 1.00 95.62 260 LEU A C 1
ATOM 2051 O O . LEU A 1 260 ? -15.565 2.856 25.143 1.00 95.62 260 LEU A O 1
ATOM 2055 N N . ILE A 1 261 ? -15.781 0.741 25.851 1.00 96.69 261 ILE A N 1
ATOM 2056 C CA . ILE A 1 261 ? -15.545 0.092 24.556 1.00 96.69 261 ILE A CA 1
ATOM 2057 C C . ILE A 1 261 ? -16.719 -0.840 24.242 1.00 96.69 261 ILE A C 1
ATOM 2059 O O . ILE A 1 261 ? -17.092 -1.686 25.045 1.00 96.69 261 ILE A O 1
ATOM 2063 N N . CYS A 1 262 ? -17.310 -0.718 23.049 1.00 97.06 262 CYS A N 1
ATOM 2064 C CA . CYS A 1 262 ? -18.337 -1.664 22.603 1.00 97.06 262 CYS A CA 1
ATOM 2065 C C . CYS A 1 262 ? -17.727 -2.973 22.073 1.00 97.06 262 CYS A C 1
ATOM 2067 O O . CYS A 1 262 ? -16.603 -2.989 21.562 1.00 97.06 262 CYS A O 1
ATOM 2069 N N . ASP A 1 263 ? -18.514 -4.052 22.068 1.00 96.50 263 ASP A N 1
ATOM 2070 C CA . ASP A 1 263 ? -18.082 -5.381 21.606 1.00 96.50 263 ASP A CA 1
ATOM 2071 C C . ASP A 1 263 ? -17.507 -5.377 20.183 1.00 96.50 263 ASP A C 1
ATOM 2073 O O . ASP A 1 263 ? -16.516 -6.048 19.898 1.00 96.50 263 ASP A O 1
ATOM 2077 N N . ALA A 1 264 ? -18.082 -4.573 19.282 1.00 97.31 264 ALA A N 1
ATOM 2078 C CA . ALA A 1 264 ? -17.611 -4.460 17.902 1.00 97.31 264 ALA A CA 1
ATOM 2079 C C . ALA A 1 264 ? -16.218 -3.814 17.794 1.00 97.31 264 ALA A C 1
ATOM 2081 O O . ALA A 1 264 ? -15.457 -4.157 16.888 1.00 97.31 264 ALA A O 1
ATOM 2082 N N . CYS A 1 265 ? -15.886 -2.874 18.685 1.00 98.12 265 CYS A N 1
ATOM 2083 C CA . CYS A 1 265 ? -14.554 -2.274 18.771 1.00 98.12 265 CYS A CA 1
ATOM 2084 C C . CYS A 1 265 ? -13.571 -3.226 19.460 1.00 98.12 265 CYS A C 1
ATOM 2086 O O . CYS A 1 265 ? -12.472 -3.416 18.948 1.00 98.12 265 CYS A O 1
ATOM 2088 N N . ASN A 1 266 ? -13.986 -3.888 20.544 1.00 97.50 266 ASN A N 1
ATOM 2089 C CA . ASN A 1 266 ? -13.164 -4.878 21.243 1.00 97.50 266 ASN A CA 1
ATOM 2090 C C . ASN A 1 266 ? -12.776 -6.055 20.319 1.00 97.50 266 ASN A C 1
ATOM 2092 O O . ASN A 1 266 ? -11.623 -6.484 20.258 1.00 97.50 266 ASN A O 1
ATOM 2096 N N . ALA A 1 267 ? -13.715 -6.508 19.480 1.00 97.81 267 ALA A N 1
ATOM 2097 C CA . ALA A 1 267 ? -13.487 -7.555 18.484 1.00 97.81 267 ALA A CA 1
ATOM 2098 C C . ALA A 1 267 ? -12.450 -7.188 17.400 1.00 97.81 267 ALA A C 1
ATOM 2100 O O . ALA A 1 267 ? -11.979 -8.072 16.680 1.00 97.81 267 ALA A O 1
ATOM 2101 N N . LEU A 1 268 ? -12.044 -5.917 17.268 1.00 97.75 268 LEU A N 1
ATOM 2102 C CA . LEU A 1 268 ? -10.998 -5.532 16.317 1.00 97.75 268 LEU A CA 1
ATOM 2103 C C . LEU A 1 268 ? -9.656 -6.198 16.638 1.00 97.75 268 LEU A C 1
ATOM 2105 O O . LEU A 1 268 ? -8.959 -6.597 15.707 1.00 97.75 268 LEU A O 1
ATOM 2109 N N . LEU A 1 269 ? -9.321 -6.399 17.919 1.00 96.88 269 LEU A N 1
ATOM 2110 C CA . LEU A 1 269 ? -8.057 -7.031 18.327 1.00 96.88 269 LEU A CA 1
ATOM 2111 C C . LEU A 1 269 ? -7.924 -8.473 17.818 1.00 96.88 269 LEU A C 1
ATOM 2113 O O . LEU A 1 269 ? -6.830 -8.930 17.482 1.00 96.88 269 LEU A O 1
ATOM 2117 N N . SER A 1 270 ? -9.041 -9.194 17.711 1.00 97.38 270 SER A N 1
ATOM 2118 C CA . SER A 1 270 ? -9.067 -10.563 17.191 1.00 97.38 270 SER A CA 1
ATOM 2119 C C . SER A 1 270 ? -9.234 -10.622 15.665 1.00 97.38 270 SER A C 1
ATOM 2121 O O . SER A 1 270 ? -9.024 -11.684 15.056 1.00 97.38 270 SER A O 1
ATOM 2123 N N . SER A 1 271 ? -9.519 -9.490 15.009 1.00 97.62 271 SER A N 1
ATOM 2124 C CA . SER A 1 271 ? -9.698 -9.411 13.559 1.00 97.62 271 SER A CA 1
ATOM 2125 C C . SER A 1 271 ? -8.450 -9.875 12.806 1.00 97.62 271 SER A C 1
ATOM 2127 O O . SER A 1 271 ? -7.324 -9.415 13.020 1.00 97.62 271 SER A O 1
ATOM 2129 N N . LYS A 1 272 ? -8.644 -10.801 11.860 1.00 97.00 272 LYS A N 1
ATOM 2130 C CA . LYS A 1 272 ? -7.573 -11.246 10.953 1.00 97.00 272 LYS A CA 1
ATOM 2131 C C . LYS A 1 272 ? -7.102 -10.108 10.045 1.00 97.00 272 LYS A C 1
ATOM 2133 O O . LYS A 1 272 ? -5.931 -10.076 9.679 1.00 97.00 272 LYS A O 1
ATOM 2138 N N . GLN A 1 273 ? -8.000 -9.192 9.683 1.00 95.44 273 GLN A N 1
ATOM 2139 C CA . GLN A 1 273 ? -7.685 -8.077 8.796 1.00 95.44 273 GLN A CA 1
ATOM 2140 C C . GLN A 1 273 ? -6.774 -7.066 9.500 1.00 95.44 273 GLN A C 1
ATOM 2142 O O . GLN A 1 273 ? -5.758 -6.693 8.923 1.00 95.44 273 GLN A O 1
ATOM 2147 N N . LEU A 1 274 ? -7.061 -6.708 10.761 1.00 96.62 274 LEU A N 1
ATOM 2148 C CA . LEU A 1 274 ? -6.204 -5.803 11.537 1.00 96.62 274 LEU A CA 1
ATOM 2149 C C . LEU A 1 274 ? -4.810 -6.404 11.755 1.00 96.62 274 LEU A C 1
ATOM 2151 O O . LEU A 1 274 ? -3.808 -5.736 11.525 1.00 96.62 274 LEU A O 1
ATOM 2155 N N . ARG A 1 275 ? -4.728 -7.695 12.102 1.00 96.81 275 ARG A N 1
ATOM 2156 C CA . ARG A 1 275 ? -3.436 -8.386 12.252 1.00 96.81 275 ARG A CA 1
ATOM 2157 C C . ARG A 1 275 ? -2.613 -8.395 10.964 1.00 96.81 275 ARG A C 1
ATOM 2159 O O . ARG A 1 275 ? -1.415 -8.131 11.009 1.00 96.81 275 ARG A O 1
ATOM 2166 N N . ARG A 1 276 ? -3.241 -8.656 9.812 1.00 93.94 276 ARG A N 1
ATOM 2167 C CA . ARG A 1 276 ? -2.572 -8.560 8.501 1.00 93.94 276 ARG A CA 1
ATOM 2168 C C . ARG A 1 276 ? -2.115 -7.134 8.205 1.00 93.94 276 ARG A C 1
ATOM 2170 O O . ARG A 1 276 ? -1.004 -6.957 7.725 1.00 93.94 276 ARG A O 1
ATOM 2177 N N . PHE A 1 277 ? -2.942 -6.140 8.521 1.00 94.69 277 PHE A N 1
ATOM 2178 C CA . PHE A 1 277 ? -2.614 -4.727 8.344 1.00 94.69 277 PHE A CA 1
ATOM 2179 C C . PHE A 1 277 ? -1.386 -4.328 9.178 1.00 94.69 277 PHE A C 1
ATOM 2181 O O . PHE A 1 277 ? -0.443 -3.749 8.646 1.00 94.69 277 PHE A O 1
ATOM 2188 N N . MET A 1 278 ? -1.345 -4.719 10.455 1.00 95.81 278 MET A N 1
ATOM 2189 C CA . MET A 1 278 ? -0.198 -4.477 11.338 1.00 95.81 278 MET A CA 1
ATOM 2190 C C . MET A 1 278 ? 1.061 -5.225 10.879 1.00 95.81 278 MET A C 1
ATOM 2192 O O . MET A 1 278 ? 2.129 -4.629 10.803 1.00 95.81 278 MET A O 1
ATOM 2196 N N . SER A 1 279 ? 0.940 -6.503 10.505 1.00 94.25 279 SER A N 1
ATOM 2197 C CA . SER A 1 279 ? 2.061 -7.291 9.967 1.00 94.25 279 SER A CA 1
ATOM 2198 C C . SER A 1 279 ? 2.615 -6.713 8.660 1.00 94.25 279 SER A C 1
ATOM 2200 O O . SER A 1 279 ? 3.810 -6.816 8.383 1.00 94.25 279 SER A O 1
ATOM 2202 N N . HIS A 1 280 ? 1.761 -6.102 7.840 1.00 92.75 280 HIS A N 1
ATOM 2203 C CA . HIS A 1 280 ? 2.203 -5.414 6.636 1.00 92.75 280 HIS A CA 1
ATOM 2204 C C . HIS A 1 280 ? 2.944 -4.115 6.972 1.00 92.75 280 HIS A C 1
ATOM 2206 O O . HIS A 1 280 ? 3.960 -3.815 6.350 1.00 92.75 280 HIS A O 1
ATOM 2212 N N . ALA A 1 281 ? 2.476 -3.368 7.976 1.00 94.69 281 ALA A N 1
ATOM 2213 C CA . ALA A 1 281 ? 3.122 -2.138 8.423 1.00 94.69 281 ALA A CA 1
ATOM 2214 C C . ALA A 1 281 ? 4.541 -2.370 8.963 1.00 94.69 281 ALA A C 1
ATOM 2216 O O . ALA A 1 281 ? 5.412 -1.538 8.730 1.00 94.69 281 ALA A O 1
ATOM 2217 N N . THR A 1 282 ? 4.792 -3.509 9.620 1.00 94.94 282 THR A N 1
ATOM 2218 C CA . THR A 1 282 ? 6.131 -3.888 10.109 1.00 94.94 282 THR A CA 1
ATOM 2219 C C . THR A 1 282 ? 7.091 -4.318 8.999 1.00 94.94 282 THR A C 1
ATOM 2221 O O . THR A 1 282 ? 8.274 -4.515 9.255 1.00 94.94 282 THR A O 1
ATOM 2224 N N . THR A 1 283 ? 6.606 -4.523 7.771 1.00 92.75 283 THR A N 1
ATOM 2225 C CA . THR A 1 283 ? 7.460 -4.936 6.655 1.00 92.75 283 THR A CA 1
ATOM 2226 C C . THR A 1 283 ? 8.068 -3.699 5.996 1.00 92.75 283 THR A C 1
ATOM 2228 O O . THR A 1 283 ? 7.374 -2.942 5.318 1.00 92.75 283 THR A O 1
ATOM 2231 N N . ASP A 1 284 ? 9.377 -3.510 6.165 1.00 85.50 284 ASP A N 1
ATOM 2232 C CA . ASP A 1 284 ? 10.104 -2.343 5.643 1.00 85.50 284 ASP A CA 1
ATOM 2233 C C . ASP A 1 284 ? 10.065 -2.238 4.112 1.00 85.50 284 ASP A C 1
ATOM 2235 O O . ASP A 1 284 ? 9.950 -1.146 3.550 1.00 85.50 284 ASP A O 1
ATOM 2239 N N . ASN A 1 285 ? 10.124 -3.381 3.428 1.00 84.25 285 ASN A N 1
ATOM 2240 C CA . ASN A 1 285 ? 10.153 -3.439 1.974 1.00 84.25 285 ASN A CA 1
ATOM 2241 C C . ASN A 1 285 ? 8.768 -3.736 1.404 1.00 84.25 285 ASN A C 1
ATOM 2243 O O . ASN A 1 285 ? 8.086 -4.672 1.821 1.00 84.25 285 ASN A O 1
ATOM 2247 N N . ALA A 1 286 ? 8.371 -2.966 0.390 1.00 81.06 286 ALA A N 1
ATOM 2248 C CA . ALA A 1 286 ? 7.169 -3.268 -0.370 1.00 81.06 286 ALA A CA 1
ATOM 2249 C C . ALA A 1 286 ? 7.319 -4.650 -1.021 1.00 81.06 286 ALA A C 1
ATOM 2251 O O . ALA A 1 286 ? 8.245 -4.870 -1.806 1.00 81.06 286 ALA A O 1
ATOM 2252 N N . ILE A 1 287 ? 6.393 -5.565 -0.726 1.00 80.12 287 ILE A N 1
ATOM 2253 C CA . ILE A 1 287 ? 6.355 -6.870 -1.389 1.00 80.12 287 ILE A CA 1
ATOM 2254 C C . ILE A 1 287 ? 6.224 -6.629 -2.910 1.00 80.12 287 ILE A C 1
ATOM 2256 O O . ILE A 1 287 ? 5.371 -5.834 -3.341 1.00 80.12 287 ILE A O 1
ATOM 2260 N N . PRO A 1 288 ? 7.069 -7.262 -3.745 1.00 83.44 288 PRO A N 1
ATOM 2261 C CA . PRO A 1 288 ? 6.994 -7.114 -5.192 1.00 83.44 288 PRO A CA 1
ATOM 2262 C C . PRO A 1 288 ? 5.595 -7.468 -5.709 1.00 83.44 288 PRO A C 1
ATOM 2264 O O . PRO A 1 288 ? 5.025 -8.490 -5.343 1.00 83.44 288 PRO A O 1
ATOM 2267 N N . GLY A 1 289 ? 5.031 -6.613 -6.564 1.00 83.50 289 GLY A N 1
ATOM 2268 C CA . GLY A 1 289 ? 3.693 -6.821 -7.130 1.00 83.50 289 GLY A CA 1
ATOM 2269 C C . GLY A 1 289 ? 2.519 -6.381 -6.246 1.00 83.50 289 GLY A C 1
ATOM 2270 O O . GLY A 1 289 ? 1.387 -6.396 -6.725 1.00 83.50 289 GLY A O 1
ATOM 2271 N N . THR A 1 290 ? 2.748 -5.919 -5.011 1.00 83.56 290 THR A N 1
ATOM 2272 C CA . THR A 1 290 ? 1.665 -5.368 -4.178 1.00 83.56 290 THR A CA 1
ATOM 2273 C C . THR A 1 290 ? 1.131 -4.061 -4.776 1.00 83.56 290 THR A C 1
ATOM 2275 O O . THR A 1 290 ? 1.941 -3.157 -5.043 1.00 83.56 290 THR A O 1
ATOM 2278 N N . PRO A 1 291 ? -0.197 -3.920 -4.975 1.00 84.75 291 PRO A N 1
ATOM 2279 C CA . PRO A 1 291 ? -0.802 -2.690 -5.486 1.00 84.75 291 PRO A CA 1
ATOM 2280 C C . PRO A 1 291 ? -0.495 -1.480 -4.597 1.00 84.75 291 PRO A C 1
ATOM 2282 O O . PRO A 1 291 ? -0.379 -1.617 -3.380 1.00 84.75 291 PRO A O 1
ATOM 2285 N N . TYR A 1 292 ? -0.400 -0.289 -5.197 1.00 80.25 292 TYR A N 1
ATOM 2286 C CA . TYR A 1 292 ? -0.045 0.946 -4.482 1.00 80.25 292 TYR A CA 1
ATOM 2287 C C . TYR A 1 292 ? -0.978 1.271 -3.319 1.00 80.25 292 TYR A C 1
ATOM 2289 O O . TYR A 1 292 ? -0.489 1.682 -2.277 1.00 80.25 292 TYR A O 1
ATOM 2297 N N . VAL A 1 293 ? -2.277 0.996 -3.475 1.00 85.19 293 VAL A N 1
ATOM 2298 C CA . VAL A 1 293 ? -3.312 1.235 -2.454 1.00 85.19 293 VAL A CA 1
ATOM 2299 C C . VAL A 1 293 ? -2.952 0.596 -1.113 1.00 85.19 293 VAL A C 1
ATOM 2301 O O . VAL A 1 293 ? -3.292 1.125 -0.062 1.00 85.19 293 VAL A O 1
ATOM 2304 N N . TYR A 1 294 ? -2.231 -0.528 -1.134 1.00 85.50 294 TYR A N 1
ATOM 2305 C CA . TYR A 1 294 ? -1.888 -1.253 0.082 1.00 85.50 294 TYR A CA 1
ATOM 2306 C C . TYR A 1 294 ? -0.553 -0.834 0.705 1.00 85.50 294 TYR A C 1
ATOM 2308 O O . TYR A 1 294 ? -0.223 -1.333 1.778 1.00 85.50 294 TYR A O 1
ATOM 2316 N N . ARG A 1 295 ? 0.213 0.064 0.076 1.00 92.19 295 ARG A N 1
ATOM 2317 C CA . ARG A 1 295 ? 1.543 0.464 0.553 1.00 92.19 295 ARG A CA 1
ATOM 2318 C C . ARG A 1 295 ? 1.439 1.594 1.570 1.00 92.19 295 ARG A C 1
ATOM 2320 O O . ARG A 1 295 ? 0.680 2.538 1.381 1.00 92.19 295 ARG A O 1
ATOM 2327 N N . ASN A 1 296 ? 2.229 1.518 2.637 1.00 95.00 296 ASN A N 1
ATOM 2328 C CA . ASN A 1 296 ? 2.392 2.657 3.539 1.00 95.00 296 ASN A CA 1
ATOM 2329 C C . ASN A 1 296 ? 3.341 3.712 2.939 1.00 95.00 296 ASN A C 1
ATOM 2331 O O . ASN A 1 296 ? 3.993 3.478 1.916 1.00 95.00 296 ASN A O 1
ATOM 2335 N N . PHE A 1 297 ? 3.410 4.889 3.565 1.00 94.62 297 PHE A N 1
ATOM 2336 C CA . PHE A 1 297 ? 4.219 6.004 3.070 1.00 94.62 297 PHE A CA 1
ATOM 2337 C C . PHE A 1 297 ? 5.702 5.629 2.943 1.00 94.62 297 PHE A C 1
ATOM 2339 O O . PHE A 1 297 ? 6.326 5.903 1.915 1.00 94.62 297 PHE A O 1
ATOM 2346 N N . ARG A 1 298 ? 6.256 4.929 3.939 1.00 94.06 298 ARG A N 1
ATOM 2347 C CA . ARG A 1 298 ? 7.649 4.458 3.918 1.00 94.06 298 ARG A CA 1
ATOM 2348 C C . ARG A 1 298 ? 7.926 3.532 2.729 1.00 94.06 298 ARG A C 1
ATOM 2350 O O . ARG A 1 298 ? 8.876 3.752 1.975 1.00 94.06 298 ARG A O 1
ATOM 2357 N N . GLN A 1 299 ? 7.064 2.545 2.506 1.00 93.75 299 GLN A N 1
ATOM 2358 C CA . GLN A 1 299 ? 7.138 1.618 1.375 1.00 93.75 299 GLN A CA 1
ATOM 2359 C C . GLN A 1 299 ? 6.985 2.339 0.030 1.00 93.75 299 GLN A C 1
ATOM 2361 O O . GLN A 1 299 ? 7.667 1.996 -0.939 1.00 93.75 299 GLN A O 1
ATOM 2366 N N . LEU A 1 300 ? 6.109 3.345 -0.048 1.00 92.94 300 LEU A N 1
ATOM 2367 C CA . LEU A 1 300 ? 5.920 4.158 -1.247 1.00 92.94 300 LEU A CA 1
ATOM 2368 C C . LEU A 1 300 ? 7.174 4.985 -1.559 1.00 92.94 300 LEU A C 1
ATOM 2370 O O . LEU A 1 300 ? 7.641 4.973 -2.697 1.00 92.94 300 LEU A O 1
ATOM 2374 N N . LYS A 1 301 ? 7.770 5.624 -0.547 1.00 93.31 301 LYS A N 1
ATOM 2375 C CA . LYS A 1 301 ? 9.032 6.367 -0.669 1.00 93.31 301 LYS A CA 1
ATOM 2376 C C . LYS A 1 301 ? 10.159 5.472 -1.190 1.00 93.31 301 LYS A C 1
ATOM 2378 O O . LYS A 1 301 ? 10.841 5.838 -2.145 1.00 93.31 301 LYS A O 1
ATOM 2383 N N . MET A 1 302 ? 10.320 4.273 -0.628 1.00 91.44 302 MET A N 1
ATOM 2384 C CA . MET A 1 302 ? 11.328 3.311 -1.096 1.00 91.44 302 MET A CA 1
ATOM 2385 C C . MET A 1 302 ? 11.073 2.847 -2.534 1.00 91.44 302 MET A C 1
ATOM 2387 O O . MET A 1 302 ? 12.005 2.730 -3.336 1.00 91.44 302 MET A O 1
ATOM 2391 N N . ALA A 1 303 ? 9.807 2.625 -2.894 1.00 90.94 303 ALA A N 1
ATOM 2392 C CA . ALA A 1 303 ? 9.438 2.286 -4.262 1.00 90.94 303 ALA A CA 1
ATOM 2393 C C . ALA A 1 303 ? 9.791 3.413 -5.244 1.00 90.94 303 ALA A C 1
ATOM 2395 O O . ALA A 1 303 ? 10.351 3.130 -6.301 1.00 90.94 303 ALA A O 1
ATOM 2396 N N . LEU A 1 304 ? 9.526 4.675 -4.892 1.00 92.25 304 LEU A N 1
ATOM 2397 C CA . LEU A 1 304 ? 9.868 5.834 -5.723 1.00 92.25 304 LEU A CA 1
ATOM 2398 C C . LEU A 1 304 ? 11.377 5.948 -5.953 1.00 92.25 304 LEU A C 1
ATOM 2400 O O . LEU A 1 304 ? 11.796 6.041 -7.104 1.00 92.25 304 LEU A O 1
ATOM 2404 N N . ILE A 1 305 ? 12.188 5.825 -4.899 1.00 93.69 305 ILE A N 1
ATOM 2405 C CA . ILE A 1 305 ? 13.658 5.807 -5.014 1.00 93.69 305 ILE A CA 1
ATOM 2406 C C . ILE A 1 305 ? 14.113 4.671 -5.943 1.00 93.69 305 ILE A C 1
ATOM 2408 O O . ILE A 1 305 ? 14.990 4.845 -6.790 1.00 93.69 305 ILE A O 1
ATOM 2412 N N . THR A 1 306 ? 13.495 3.494 -5.825 1.00 90.75 306 THR A N 1
ATOM 2413 C CA . THR A 1 306 ? 13.811 2.342 -6.682 1.00 90.75 306 THR A CA 1
ATOM 2414 C C . THR A 1 306 ? 13.469 2.618 -8.148 1.00 90.75 306 THR A C 1
ATOM 2416 O O . THR A 1 306 ? 14.251 2.287 -9.042 1.00 90.75 306 THR A O 1
ATOM 2419 N N . TYR A 1 307 ? 12.316 3.234 -8.419 1.00 92.19 307 TYR A N 1
ATOM 2420 C CA . TYR A 1 307 ? 11.919 3.604 -9.776 1.00 92.19 307 TYR A CA 1
ATOM 2421 C C . TYR A 1 307 ? 12.802 4.696 -10.366 1.00 92.19 307 TYR A C 1
ATOM 2423 O O . TYR A 1 307 ? 13.149 4.616 -11.541 1.00 92.19 307 TYR A O 1
ATOM 2431 N N . GLU A 1 308 ? 13.211 5.676 -9.567 1.00 96.12 308 GLU A N 1
ATOM 2432 C CA . GLU A 1 308 ? 14.137 6.719 -9.990 1.00 96.12 308 GLU A CA 1
ATOM 2433 C C . GLU A 1 308 ? 15.483 6.125 -10.419 1.00 96.12 308 GLU A C 1
ATOM 2435 O O . GLU A 1 308 ? 15.956 6.399 -11.525 1.00 96.12 308 GLU A O 1
ATOM 2440 N N . LYS A 1 309 ? 16.054 5.226 -9.606 1.00 94.56 309 LYS A N 1
ATOM 2441 C CA . LYS A 1 309 ? 17.288 4.501 -9.949 1.00 94.56 309 LYS A CA 1
ATOM 2442 C C . LYS A 1 309 ? 17.147 3.733 -11.265 1.00 94.56 309 LYS A C 1
ATOM 2444 O O . LYS A 1 309 ? 18.004 3.851 -12.140 1.00 94.56 309 LYS A O 1
ATOM 2449 N N . LYS A 1 310 ? 16.043 3.000 -11.446 1.00 94.81 310 LYS A N 1
ATOM 2450 C CA . LYS A 1 310 ? 15.757 2.268 -12.694 1.00 94.81 310 LYS A CA 1
ATOM 2451 C C . LYS A 1 310 ? 15.618 3.202 -13.896 1.00 94.81 310 LYS A C 1
ATOM 2453 O O . LYS A 1 310 ? 16.163 2.915 -14.957 1.00 94.81 310 LYS A O 1
ATOM 2458 N N . ASN A 1 311 ? 14.931 4.329 -13.732 1.00 97.00 311 ASN A N 1
ATOM 2459 C CA . ASN A 1 311 ? 14.765 5.325 -14.786 1.00 97.00 311 ASN A CA 1
ATOM 2460 C C . ASN A 1 311 ? 16.118 5.926 -15.198 1.00 97.00 311 ASN A C 1
ATOM 2462 O O . ASN A 1 311 ? 16.428 6.014 -16.383 1.00 97.00 311 ASN A O 1
ATOM 2466 N N . ASN A 1 312 ? 16.970 6.270 -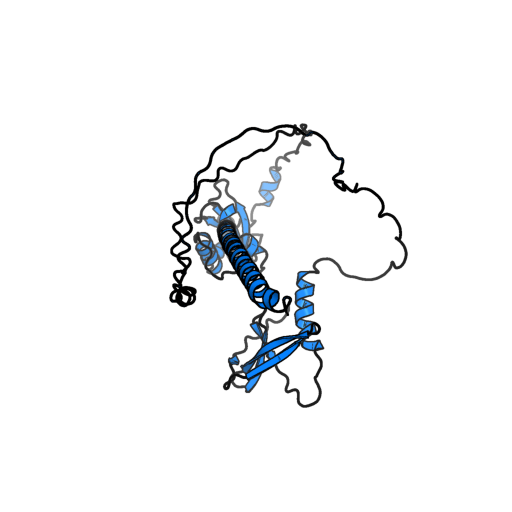14.231 1.00 96.81 312 ASN A N 1
ATOM 2467 C CA . ASN A 1 312 ? 18.311 6.786 -14.503 1.00 96.81 312 ASN A CA 1
ATOM 2468 C C . ASN A 1 312 ? 19.197 5.746 -15.209 1.00 96.81 312 ASN A C 1
ATOM 2470 O O . ASN A 1 312 ? 19.889 6.090 -16.169 1.00 96.81 312 ASN A O 1
ATOM 2474 N N . ALA A 1 313 ? 19.106 4.470 -14.824 1.00 96.38 313 ALA A N 1
ATOM 2475 C CA . ALA A 1 313 ? 19.789 3.382 -15.522 1.00 96.38 313 ALA A CA 1
ATOM 2476 C C . ALA A 1 313 ? 19.320 3.247 -16.985 1.00 96.38 313 ALA A C 1
ATOM 2478 O O . ALA A 1 313 ? 20.145 3.184 -17.898 1.00 96.38 313 ALA A O 1
ATOM 2479 N N . MET A 1 314 ? 18.008 3.285 -17.235 1.00 97.44 314 MET A N 1
ATOM 2480 C CA . MET A 1 314 ? 17.456 3.244 -18.596 1.00 97.44 314 MET A CA 1
ATOM 2481 C C . MET A 1 314 ? 17.867 4.465 -19.428 1.00 97.44 314 MET A C 1
ATOM 2483 O O . MET A 1 314 ? 18.232 4.320 -20.594 1.00 97.44 314 MET A O 1
ATOM 2487 N N . LYS A 1 315 ? 17.879 5.671 -18.845 1.00 97.19 315 LYS A N 1
ATOM 2488 C CA . LYS A 1 315 ? 18.373 6.885 -19.518 1.00 97.19 315 LYS A CA 1
ATOM 2489 C C . LYS A 1 315 ? 19.827 6.730 -19.957 1.00 97.19 315 LYS A C 1
ATOM 2491 O O . LYS A 1 315 ? 20.157 7.057 -21.097 1.00 97.19 315 LYS A O 1
ATOM 2496 N N . LEU A 1 316 ? 20.680 6.191 -19.086 1.00 97.94 316 LEU A N 1
ATOM 2497 C CA . LEU A 1 316 ? 22.081 5.935 -19.408 1.00 97.94 316 LEU A CA 1
ATOM 2498 C C . LEU A 1 316 ? 22.221 4.913 -20.547 1.00 97.94 316 LEU A C 1
ATOM 2500 O O . LEU A 1 316 ? 22.999 5.130 -21.478 1.00 97.94 316 LEU A O 1
ATOM 2504 N N . GLN A 1 317 ? 21.426 3.839 -20.529 1.00 97.56 317 GLN A N 1
ATOM 2505 C CA . GLN A 1 317 ? 21.384 2.865 -21.624 1.00 97.56 317 GLN A CA 1
ATOM 2506 C C . GLN A 1 317 ? 20.966 3.517 -22.947 1.00 97.56 317 GLN A C 1
ATOM 2508 O O . GLN A 1 317 ? 21.647 3.335 -23.954 1.00 97.56 317 GLN A O 1
ATOM 2513 N N . ILE A 1 318 ? 19.909 4.335 -22.946 1.00 98.12 318 ILE A N 1
ATOM 2514 C CA . ILE A 1 318 ? 19.462 5.082 -24.131 1.00 98.12 318 ILE A CA 1
ATOM 2515 C C . ILE A 1 318 ? 20.587 5.978 -24.661 1.00 98.12 318 ILE A C 1
ATOM 2517 O O . ILE A 1 318 ? 20.832 6.003 -25.867 1.00 98.12 318 ILE A O 1
ATOM 2521 N N . MET A 1 319 ? 21.302 6.693 -23.787 1.00 97.94 319 MET A N 1
ATOM 2522 C CA . MET A 1 319 ? 22.446 7.516 -24.196 1.00 97.94 319 MET A CA 1
ATOM 2523 C C . MET A 1 319 ? 23.560 6.678 -24.832 1.00 97.94 319 MET A C 1
ATOM 2525 O O . MET A 1 319 ? 24.114 7.074 -25.859 1.00 97.94 319 MET A O 1
ATOM 2529 N N . ASN A 1 320 ? 23.868 5.511 -24.270 1.00 97.06 320 ASN A N 1
ATOM 2530 C CA . ASN A 1 320 ? 24.872 4.605 -24.823 1.00 97.06 320 ASN A CA 1
ATOM 2531 C C . ASN A 1 320 ? 24.451 4.044 -26.189 1.00 97.06 320 ASN A C 1
ATOM 2533 O O . ASN A 1 320 ? 25.263 4.033 -27.115 1.00 97.06 320 ASN A O 1
ATOM 2537 N N . TYR A 1 321 ? 23.187 3.649 -26.356 1.00 98.19 321 TYR A N 1
ATOM 2538 C CA . TYR A 1 321 ? 22.666 3.203 -27.650 1.00 98.19 321 TYR A CA 1
ATOM 2539 C C . TYR A 1 321 ? 22.680 4.318 -28.694 1.00 98.19 321 TYR A C 1
ATOM 2541 O O . TYR A 1 321 ? 23.122 4.083 -29.815 1.00 98.19 321 TYR A O 1
ATOM 2549 N N . LYS A 1 322 ? 22.303 5.549 -28.327 1.00 97.62 322 LYS A N 1
ATOM 2550 C CA . LYS A 1 322 ? 22.409 6.712 -29.222 1.00 97.62 322 LYS A CA 1
ATOM 2551 C C . LYS A 1 322 ? 23.843 6.928 -29.707 1.00 97.62 322 LYS A C 1
ATOM 2553 O O . LYS A 1 322 ? 24.056 7.107 -30.900 1.00 97.62 322 LYS A O 1
ATOM 2558 N N . ARG A 1 323 ? 24.835 6.838 -28.811 1.00 98.19 323 ARG A N 1
ATOM 2559 C CA . ARG A 1 323 ? 26.258 6.934 -29.187 1.00 98.19 323 ARG A CA 1
ATOM 2560 C C . ARG A 1 323 ? 26.663 5.841 -30.179 1.00 98.19 323 ARG A C 1
ATOM 2562 O O . ARG A 1 323 ? 27.337 6.151 -31.157 1.00 98.19 323 ARG A O 1
ATOM 2569 N N . LYS A 1 324 ? 26.238 4.591 -29.954 1.00 97.75 324 LYS A N 1
ATOM 2570 C CA . LYS A 1 324 ? 26.507 3.466 -30.868 1.00 97.75 324 LYS A CA 1
ATOM 2571 C C . LYS A 1 324 ? 25.876 3.687 -32.246 1.00 97.75 324 LYS A C 1
ATOM 2573 O O . LYS A 1 324 ? 26.558 3.517 -33.249 1.00 97.75 324 LYS A O 1
ATOM 2578 N N . ILE A 1 325 ? 24.616 4.125 -32.300 1.00 98.06 325 ILE A N 1
ATOM 2579 C CA . ILE A 1 325 ? 23.930 4.449 -33.562 1.00 98.06 325 ILE A CA 1
ATOM 2580 C C . ILE A 1 325 ? 24.704 5.527 -34.322 1.00 98.06 325 ILE A C 1
ATOM 2582 O O . ILE A 1 325 ? 25.061 5.307 -35.473 1.00 98.06 325 ILE A O 1
ATOM 2586 N N . SER A 1 326 ? 25.078 6.630 -33.668 1.00 97.56 326 SER A N 1
ATOM 2587 C CA . SER A 1 326 ? 25.858 7.690 -34.319 1.00 97.56 326 SER A CA 1
ATOM 2588 C C . SER A 1 326 ? 27.230 7.219 -34.814 1.00 97.56 326 SER A C 1
ATOM 2590 O O . SER A 1 326 ? 27.737 7.728 -35.811 1.00 97.56 326 SER A O 1
ATOM 2592 N N . GLN A 1 327 ? 27.862 6.253 -34.141 1.00 98.06 327 GLN A N 1
ATOM 2593 C CA . GLN A 1 327 ? 29.097 5.638 -34.636 1.00 98.06 327 GLN A CA 1
ATOM 2594 C C . GLN A 1 327 ? 28.846 4.797 -35.892 1.00 98.06 327 GLN A C 1
ATOM 2596 O O . GLN A 1 327 ? 29.612 4.903 -36.848 1.00 98.06 327 GLN A O 1
ATOM 2601 N N . PHE A 1 328 ? 27.777 3.997 -35.917 1.00 98.19 328 PHE A N 1
ATOM 2602 C CA . PHE A 1 328 ? 27.405 3.221 -37.101 1.00 98.19 328 PHE A CA 1
ATOM 2603 C C . PHE A 1 328 ? 27.009 4.110 -38.279 1.00 98.19 328 PHE A C 1
ATOM 2605 O O . PHE A 1 328 ? 27.441 3.846 -39.395 1.00 98.19 328 PHE A O 1
ATOM 2612 N N . GLU A 1 329 ? 26.271 5.193 -38.043 1.00 98.19 329 GLU A N 1
ATOM 2613 C CA . GLU A 1 329 ? 25.928 6.181 -39.071 1.00 98.19 329 GLU A CA 1
ATOM 2614 C C . GLU A 1 329 ? 27.178 6.803 -39.698 1.00 98.19 329 GLU A C 1
ATOM 2616 O O . GLU A 1 329 ? 27.271 6.902 -40.920 1.00 98.19 329 GLU A O 1
ATOM 2621 N N . LYS A 1 330 ? 28.171 7.174 -38.877 1.00 98.00 330 LYS A N 1
ATOM 2622 C CA . LYS A 1 330 ? 29.462 7.676 -39.371 1.00 98.00 330 LYS A CA 1
ATOM 2623 C C . LYS A 1 330 ? 30.166 6.639 -40.243 1.00 98.00 330 LYS A C 1
ATOM 2625 O O . LYS A 1 330 ? 30.484 6.945 -41.384 1.00 98.00 330 LYS A O 1
ATOM 2630 N N . ARG A 1 331 ? 30.314 5.402 -39.752 1.00 98.06 331 ARG A N 1
ATOM 2631 C CA . ARG A 1 331 ? 30.937 4.301 -40.512 1.00 98.06 331 ARG A CA 1
ATOM 2632 C C . ARG A 1 331 ? 30.225 4.036 -41.840 1.00 98.06 331 ARG A C 1
ATOM 2634 O O . ARG A 1 331 ? 30.875 3.816 -42.854 1.00 98.06 331 ARG A O 1
ATOM 2641 N N . LEU A 1 332 ? 28.895 4.070 -41.838 1.00 98.19 332 LEU A N 1
ATOM 2642 C CA . LEU A 1 332 ? 28.078 3.871 -43.031 1.00 98.19 332 LEU A CA 1
ATOM 2643 C C . LEU A 1 332 ? 28.280 5.008 -44.041 1.00 98.19 332 LEU A C 1
ATOM 2645 O O . LEU A 1 332 ? 28.397 4.749 -45.235 1.00 98.19 332 LEU A O 1
ATOM 2649 N N . ASN A 1 333 ? 28.353 6.257 -43.580 1.00 96.94 333 ASN A N 1
ATOM 2650 C CA . ASN A 1 333 ? 28.637 7.402 -44.445 1.00 96.94 333 ASN A CA 1
ATOM 2651 C C . ASN A 1 333 ? 30.061 7.364 -45.015 1.00 96.94 333 ASN A C 1
ATOM 2653 O O . ASN A 1 333 ? 30.242 7.665 -46.193 1.00 96.94 333 ASN A O 1
ATOM 2657 N N . ASP A 1 334 ? 31.050 6.952 -44.222 1.00 96.69 334 ASP A N 1
ATOM 2658 C CA . ASP A 1 334 ? 32.428 6.771 -44.690 1.00 96.69 334 ASP A CA 1
ATOM 2659 C C . ASP A 1 334 ? 32.505 5.673 -45.761 1.00 96.69 334 ASP A C 1
ATOM 2661 O O . ASP A 1 334 ? 33.126 5.865 -46.804 1.00 96.69 334 ASP A O 1
ATOM 2665 N N . TYR A 1 335 ? 31.803 4.554 -45.553 1.00 96.75 335 TYR A N 1
ATOM 2666 C CA . TYR A 1 335 ? 31.690 3.487 -46.549 1.00 96.75 335 TYR A CA 1
ATOM 2667 C C . TYR A 1 335 ? 31.049 3.974 -47.851 1.00 96.75 335 TYR A C 1
ATOM 2669 O O . TYR A 1 335 ? 31.581 3.722 -48.928 1.00 96.75 335 TYR A O 1
ATOM 2677 N N . LYS A 1 336 ? 29.950 4.736 -47.763 1.00 94.94 336 LYS A N 1
ATOM 2678 C CA . LYS A 1 336 ? 29.318 5.347 -48.940 1.00 94.94 336 LYS A CA 1
ATOM 2679 C C . LYS A 1 336 ? 30.304 6.219 -49.719 1.00 94.94 336 LYS A C 1
ATOM 2681 O O .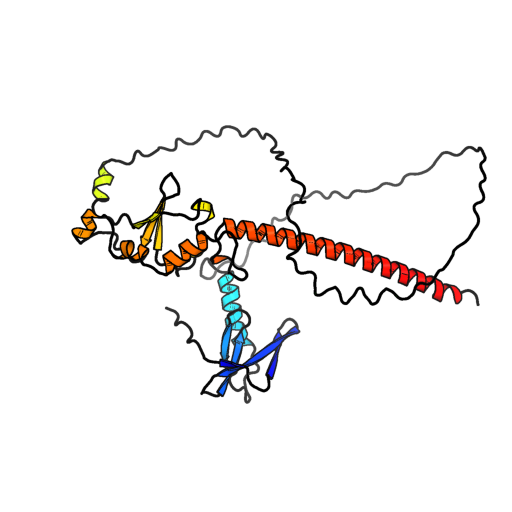 LYS A 1 336 ? 30.394 6.060 -50.927 1.00 94.94 336 LYS A O 1
ATOM 2686 N N . ARG A 1 337 ? 31.067 7.090 -49.052 1.00 94.62 337 ARG A N 1
ATOM 2687 C CA . ARG A 1 337 ? 32.088 7.922 -49.720 1.00 94.62 337 ARG A CA 1
ATOM 2688 C C . ARG A 1 337 ? 33.111 7.067 -50.468 1.00 94.62 337 ARG A C 1
ATOM 26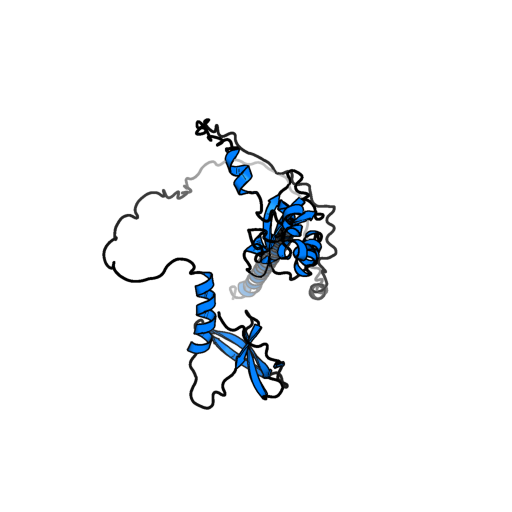90 O O . ARG A 1 337 ? 33.337 7.283 -51.648 1.00 94.62 337 ARG A O 1
ATOM 2697 N N . MET A 1 338 ? 33.647 6.032 -49.819 1.00 94.00 338 MET A N 1
ATOM 2698 C CA . MET A 1 338 ? 34.621 5.132 -50.451 1.00 94.00 338 MET A CA 1
ATOM 2699 C C . MET A 1 338 ? 34.069 4.391 -51.675 1.00 94.00 338 MET A C 1
ATOM 2701 O O . MET A 1 338 ? 34.819 4.150 -52.615 1.00 94.00 338 MET A O 1
ATOM 2705 N N . CYS A 1 339 ? 32.790 4.007 -51.665 1.00 94.12 339 CYS A N 1
ATOM 2706 C CA . CYS A 1 339 ? 32.178 3.294 -52.785 1.00 94.12 339 CYS A CA 1
ATOM 2707 C C . CYS A 1 339 ? 31.765 4.217 -53.936 1.00 94.12 339 CYS A C 1
ATOM 2709 O O . CYS A 1 339 ? 31.952 3.841 -55.085 1.00 94.12 339 CYS A O 1
ATOM 2711 N N . TYR A 1 340 ? 31.201 5.391 -53.644 1.00 87.94 340 TYR A N 1
ATOM 2712 C CA . TYR A 1 340 ? 30.614 6.261 -54.670 1.00 87.94 340 TYR A CA 1
ATOM 2713 C C . TYR A 1 340 ? 31.594 7.287 -55.259 1.00 87.94 340 TYR A C 1
ATOM 2715 O O . TYR A 1 340 ? 31.376 7.733 -56.378 1.00 87.94 340 TYR A O 1
ATOM 2723 N N . ASP A 1 341 ? 32.704 7.615 -54.589 1.00 75.81 341 ASP A N 1
ATOM 2724 C CA . ASP A 1 341 ? 33.715 8.539 -55.142 1.00 75.81 341 ASP A CA 1
ATOM 2725 C C . ASP A 1 341 ? 34.553 7.914 -56.288 1.00 75.81 341 ASP A C 1
ATOM 2727 O O . ASP A 1 341 ? 35.393 8.589 -56.890 1.00 75.81 341 ASP A O 1
ATOM 2731 N N . VAL A 1 342 ? 34.364 6.622 -56.591 1.00 68.94 342 VAL A N 1
ATOM 2732 C CA . VAL A 1 342 ? 35.089 5.901 -57.656 1.00 68.94 342 VAL A CA 1
ATOM 2733 C C . VAL A 1 342 ? 34.455 6.113 -59.036 1.00 68.94 342 VAL A C 1
ATOM 2735 O O . VAL A 1 342 ? 35.181 6.126 -60.029 1.00 68.94 342 VAL A O 1
ATOM 2738 N N . ASP A 1 343 ? 33.142 6.343 -59.103 1.00 66.25 343 ASP A N 1
ATOM 2739 C CA . ASP A 1 343 ? 32.401 6.387 -60.372 1.00 66.25 343 ASP A CA 1
ATOM 2740 C C . ASP A 1 343 ? 32.485 7.748 -61.095 1.00 66.25 343 ASP A C 1
ATOM 2742 O O . ASP A 1 343 ? 32.254 7.818 -62.297 1.00 66.25 343 ASP A O 1
ATOM 2746 N N . ASP A 1 344 ? 32.900 8.822 -60.416 1.00 63.44 344 ASP A N 1
ATOM 2747 C CA . ASP A 1 344 ? 32.977 10.182 -60.993 1.00 63.44 344 ASP A CA 1
ATOM 2748 C C . ASP A 1 344 ? 34.303 10.483 -61.739 1.00 63.44 344 ASP A C 1
ATOM 2750 O O . ASP A 1 344 ? 34.596 11.633 -62.077 1.00 63.44 344 ASP A O 1
ATOM 2754 N N . ARG A 1 345 ? 35.155 9.474 -61.985 1.00 59.59 345 ARG A N 1
ATOM 2755 C CA . ARG A 1 345 ? 36.469 9.640 -62.655 1.00 59.59 345 ARG A CA 1
ATOM 2756 C C . ARG A 1 345 ? 36.599 8.979 -64.032 1.00 59.59 345 ARG A C 1
ATOM 2758 O O . ARG A 1 345 ? 37.697 8.993 -64.592 1.00 59.59 345 ARG A O 1
ATOM 2765 N N . THR A 1 346 ? 35.520 8.432 -64.575 1.00 61.81 346 THR A N 1
ATOM 2766 C CA . THR A 1 346 ? 35.440 7.872 -65.938 1.00 61.81 346 THR A CA 1
ATOM 2767 C C . THR A 1 346 ? 34.423 8.636 -66.752 1.00 61.81 346 THR A C 1
ATOM 2769 O O . THR A 1 346 ? 34.741 8.955 -67.919 1.00 61.81 346 THR A O 1
#

Organism: Gymnopilus junonius (NCBI:txid109634)

pLDDT: mean 73.57, std 23.94, range [28.55, 98.19]

Radius of gyration: 35.69 Å; chains: 1; bounding box: 90×71×99 Å

Sequence (346 aa):
MPRQPAQRNAILKSPVETISYQDNNGASRSFYIYEEVGTNTELVMCDLCRLFFMLKQASAQMRSPASLRRHRGKKVAIGVAGFGEPASIAMQQGASLSSQIFPSAVAQWDKTPDARQHASSALDLTPRASRVNLRSSDTNDQQGILDLERLDASNFDLSELPHIEPKNQMGDKDVNPLDDPDFDTELEDPENAEEQKGRCQGQPVQWIAGSLWETYAWQQHDSEDITWKPIGFSEDSKWITLRSKLCRIFLEMPVNLESLICDACNALLSSKQLRRFMSHATTDNAIPGTPYVYRNFRQLKMALITYEKKNNAMKLQIMNYKRKISQFEKRLNDYKRMCYDVDDRT

Secondary structure (DSSP, 8-state):
-PPPPPPP-EEE-SS--EEEEE-TTS-EEEEEEEEETTT--EEEE-TTT--EEE----SSS---THHHHHHHHHHHHHTT--S--------S---------------------------------------------TTSTTTTSTTTT---TT---GGG-----------------------------TTHHHHTTTB---EEEE--SS-HHHHS-GGGGGSTT-SEEEEEE-TTSSEEEEEETT--SB--SHHHHHHT--HHHHTTTT-HHHHHHHHHHT-SSPPTT--GGG--HHHHHHHHHHHHHHHHHHHHHHHHHHHHHHHHHHHHHHHHHHHHTTGGG-